Protein AF-A0A261GK30-F1 (afdb_monomer)

Nearest PDB structures (foldseek):
  7dah-assembly1_B-2  TM=4.944E-01  e=8.109E+00  Vibrio cholerae M66-2

Structure (mmCIF, N/CA/C/O backbone):
data_AF-A0A261GK30-F1
#
_entry.id   AF-A0A261GK30-F1
#
loop_
_atom_site.group_PDB
_atom_site.id
_atom_site.type_symbol
_atom_site.label_atom_id
_atom_site.label_alt_id
_atom_site.label_comp_id
_atom_site.label_asym_id
_atom_site.label_entity_id
_atom_site.label_seq_id
_atom_site.pdbx_PDB_ins_code
_atom_site.Cartn_x
_atom_site.Cartn_y
_atom_site.Cartn_z
_atom_site.occupancy
_atom_site.B_iso_or_equiv
_atom_site.auth_seq_id
_atom_site.auth_comp_id
_atom_site.auth_asym_id
_atom_site.auth_atom_id
_atom_site.pdbx_PDB_model_num
ATOM 1 N N . MET A 1 1 ? 3.389 -32.842 -3.866 1.00 34.91 1 MET A N 1
ATOM 2 C CA . MET A 1 1 ? 3.709 -32.023 -2.682 1.00 34.91 1 MET A CA 1
ATOM 3 C C . MET A 1 1 ? 2.681 -30.926 -2.675 1.00 34.91 1 MET A C 1
ATOM 5 O O . MET A 1 1 ? 2.728 -30.085 -3.563 1.00 34.91 1 MET A O 1
ATOM 9 N N . ASP A 1 2 ? 1.697 -31.032 -1.789 1.00 38.69 2 ASP A N 1
ATOM 10 C CA . ASP A 1 2 ? 0.633 -30.043 -1.680 1.00 38.69 2 ASP A CA 1
ATOM 11 C C . ASP A 1 2 ? 1.271 -28.684 -1.413 1.00 38.69 2 ASP A C 1
ATOM 13 O O . ASP A 1 2 ? 1.924 -28.476 -0.390 1.00 38.69 2 ASP A O 1
ATOM 17 N N . SER A 1 3 ? 1.144 -27.777 -2.376 1.00 44.12 3 SER A N 1
ATOM 18 C CA .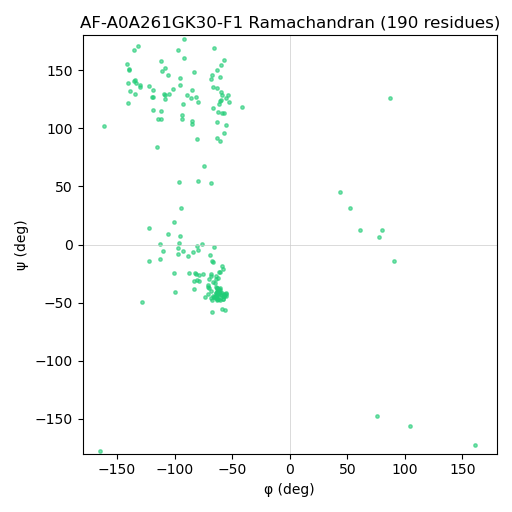 SER A 1 3 ? 1.451 -26.372 -2.181 1.00 44.12 3 SER A CA 1
ATOM 19 C C . SER A 1 3 ? 0.472 -25.859 -1.132 1.00 44.12 3 SER A C 1
ATOM 21 O O . SER A 1 3 ? -0.650 -25.478 -1.469 1.00 44.12 3 SER A O 1
ATOM 23 N N . GLN A 1 4 ? 0.857 -25.915 0.144 1.00 46.88 4 GLN A N 1
ATOM 24 C CA . GLN A 1 4 ? 0.165 -25.191 1.200 1.00 46.88 4 GLN A CA 1
ATOM 25 C C . GLN A 1 4 ? 0.150 -23.726 0.774 1.00 46.88 4 GLN A C 1
ATOM 27 O O . GLN A 1 4 ? 1.170 -23.039 0.814 1.00 46.88 4 GLN A O 1
ATOM 32 N N . ILE A 1 5 ? -1.003 -23.270 0.289 1.00 56.59 5 ILE A N 1
ATOM 33 C CA . ILE A 1 5 ? -1.257 -21.856 0.069 1.00 56.59 5 ILE A CA 1
ATOM 34 C C . ILE A 1 5 ? -1.190 -21.245 1.463 1.00 56.59 5 ILE A C 1
ATOM 36 O O . ILE A 1 5 ? -2.081 -21.474 2.281 1.00 56.59 5 ILE A O 1
ATOM 40 N N . SER A 1 6 ? -0.098 -20.540 1.761 1.00 61.78 6 SER A N 1
ATOM 41 C CA . SER A 1 6 ? 0.013 -19.801 3.012 1.00 61.78 6 SER A CA 1
ATOM 42 C C . SER A 1 6 ? -1.209 -18.891 3.135 1.00 61.78 6 SER A C 1
ATOM 44 O O . SER A 1 6 ? -1.520 -18.174 2.176 1.00 61.78 6 SER A O 1
ATOM 46 N N . PRO A 1 7 ? -1.925 -18.924 4.269 1.00 80.00 7 PRO A N 1
ATOM 47 C CA . PRO A 1 7 ? -3.125 -18.127 4.426 1.00 80.00 7 PRO A CA 1
ATOM 48 C C . PRO A 1 7 ? -2.786 -16.641 4.290 1.00 80.00 7 PRO A C 1
ATOM 50 O O . PRO A 1 7 ? -1.706 -16.178 4.675 1.00 80.00 7 PRO A O 1
ATOM 53 N N . ILE A 1 8 ? -3.712 -15.897 3.686 1.00 90.50 8 ILE A N 1
ATOM 54 C CA . ILE A 1 8 ? -3.584 -14.450 3.539 1.00 90.50 8 ILE A CA 1
ATOM 55 C C . ILE A 1 8 ? -3.650 -13.840 4.938 1.00 90.50 8 ILE A C 1
ATOM 57 O O . 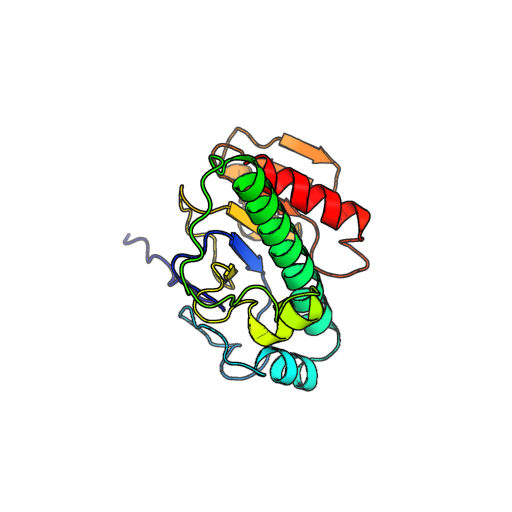ILE A 1 8 ? -4.672 -13.943 5.612 1.00 90.50 8 ILE A O 1
ATOM 61 N N . ALA A 1 9 ? -2.568 -13.182 5.346 1.00 95.19 9 ALA A N 1
ATOM 62 C CA . ALA A 1 9 ? -2.438 -12.565 6.658 1.00 95.19 9 ALA A CA 1
ATOM 63 C C . ALA A 1 9 ? -2.232 -11.060 6.513 1.00 95.19 9 ALA A C 1
ATOM 65 O O . ALA A 1 9 ? -1.390 -10.624 5.722 1.00 95.19 9 ALA A O 1
ATOM 66 N N . GLY A 1 10 ? -2.965 -10.256 7.280 1.00 97.25 10 GLY A N 1
ATOM 67 C CA . GLY A 1 10 ? -2.870 -8.804 7.164 1.00 97.25 10 GLY A CA 1
ATOM 68 C C . GLY A 1 10 ? -4.053 -8.042 7.739 1.00 97.25 10 GLY A C 1
ATOM 69 O O . GLY A 1 10 ? -4.954 -8.603 8.357 1.00 97.25 10 GLY A O 1
ATOM 70 N N . LEU A 1 11 ? -4.047 -6.739 7.494 1.00 97.94 11 LEU A N 1
ATOM 71 C CA . LEU A 1 11 ? -5.100 -5.816 7.898 1.00 97.94 11 LEU A CA 1
ATOM 72 C C . LEU A 1 11 ? -5.935 -5.419 6.679 1.00 97.94 11 LEU A C 1
ATOM 74 O O . LEU A 1 11 ? -5.378 -5.256 5.596 1.00 97.94 11 LEU A O 1
ATOM 78 N N . GLY A 1 12 ? -7.235 -5.210 6.849 1.00 97.25 12 GLY A N 1
ATOM 79 C CA . GLY A 1 12 ? -8.137 -4.744 5.793 1.00 97.25 12 GLY A CA 1
ATOM 80 C C . GLY A 1 12 ? -9.048 -5.821 5.205 1.00 97.25 12 GLY A C 1
ATOM 81 O O . GLY A 1 12 ? -9.381 -6.801 5.868 1.00 97.25 12 GLY A O 1
ATOM 82 N N . GLU A 1 13 ? -9.498 -5.590 3.972 1.00 93.25 13 GLU A N 1
ATOM 83 C CA . GLU A 1 13 ? -10.587 -6.336 3.326 1.00 93.25 13 GLU A CA 1
ATOM 84 C C . GLU A 1 13 ? -10.097 -7.494 2.431 1.00 93.25 13 GLU A C 1
ATOM 86 O O . GLU A 1 13 ? -9.160 -7.296 1.650 1.00 93.25 13 GLU A O 1
ATOM 91 N N . PRO A 1 14 ? -10.726 -8.691 2.469 1.00 87.31 14 PRO A N 1
ATOM 92 C CA . PRO A 1 14 ? -10.303 -9.840 1.653 1.00 87.31 14 PRO A CA 1
ATOM 93 C C . PRO A 1 14 ? -10.332 -9.552 0.151 1.00 87.31 14 PRO A C 1
ATOM 95 O O . PRO A 1 14 ? -9.381 -9.840 -0.579 1.00 87.31 14 PRO A O 1
ATOM 98 N N . GLU A 1 15 ? -11.387 -8.873 -0.292 1.00 90.12 15 GLU A N 1
ATOM 99 C CA . GLU A 1 15 ? -11.612 -8.490 -1.688 1.00 90.12 15 GLU A CA 1
ATOM 100 C C . GLU A 1 15 ? -11.106 -7.070 -1.988 1.00 90.12 15 GLU A C 1
ATOM 102 O O . GLU A 1 15 ? -11.661 -6.350 -2.816 1.00 90.12 15 GLU A O 1
ATOM 107 N N . ALA A 1 16 ? -10.050 -6.636 -1.291 1.00 95.75 16 ALA A N 1
ATOM 108 C CA . ALA A 1 16 ? -9.431 -5.339 -1.525 1.00 95.75 16 ALA A CA 1
ATOM 109 C C . ALA A 1 16 ? -8.924 -5.193 -2.968 1.00 95.75 16 ALA A C 1
ATOM 111 O O . ALA A 1 16 ? -8.136 -6.018 -3.446 1.00 95.75 16 ALA A O 1
ATOM 112 N N . PHE A 1 17 ? -9.317 -4.093 -3.618 1.00 96.12 17 PHE A N 1
ATOM 113 C CA . PHE A 1 17 ? -8.812 -3.701 -4.934 1.00 96.12 17 PHE A CA 1
ATOM 114 C C . PHE A 1 17 ? -7.391 -3.134 -4.847 1.00 96.12 17 PHE A C 1
ATOM 116 O O . PHE A 1 17 ? -6.646 -3.196 -5.819 1.00 96.12 17 PHE A O 1
ATOM 123 N N . LEU A 1 18 ? -7.000 -2.586 -3.692 1.00 98.25 18 LEU A N 1
ATOM 124 C CA . LEU A 1 18 ? -5.658 -2.073 -3.444 1.00 98.25 18 LEU A CA 1
ATOM 125 C C . LEU A 1 18 ? -4.980 -2.925 -2.371 1.00 98.25 18 LEU A C 1
ATOM 127 O O . LEU A 1 18 ? -5.329 -2.862 -1.190 1.00 98.25 18 LEU A O 1
ATOM 131 N N . ARG A 1 19 ? -4.006 -3.736 -2.786 1.00 98.50 19 ARG A N 1
ATOM 132 C CA . ARG A 1 19 ? -3.274 -4.660 -1.915 1.00 98.50 19 ARG A CA 1
ATOM 133 C C . ARG A 1 19 ? -1.831 -4.202 -1.783 1.00 98.50 19 ARG A C 1
ATOM 135 O O . ARG A 1 19 ? -1.080 -4.216 -2.754 1.00 98.50 19 ARG A O 1
ATOM 142 N N . VAL A 1 20 ? -1.436 -3.812 -0.577 1.00 98.62 20 VAL A N 1
ATOM 143 C CA . VAL A 1 20 ? -0.074 -3.365 -0.271 1.00 98.62 20 VAL A CA 1
ATOM 144 C C . VAL A 1 20 ? 0.624 -4.429 0.571 1.00 98.62 20 VAL A C 1
ATOM 146 O O . VAL A 1 20 ? 0.088 -4.841 1.591 1.00 98.62 20 VAL A O 1
ATOM 149 N N . TYR A 1 21 ? 1.817 -4.856 0.170 1.00 98.44 21 TYR A N 1
ATOM 150 C CA . TYR A 1 21 ? 2.571 -5.947 0.791 1.00 98.44 21 TYR A CA 1
ATOM 151 C C . TYR A 1 21 ? 3.783 -5.413 1.544 1.00 98.44 21 TYR A C 1
ATOM 153 O O . TYR A 1 21 ? 4.562 -4.633 0.988 1.00 98.44 21 TYR A O 1
ATOM 161 N N . ILE A 1 22 ? 3.935 -5.835 2.800 1.00 98.00 22 ILE A N 1
ATOM 162 C CA . ILE A 1 22 ? 4.957 -5.363 3.737 1.00 98.00 22 ILE A CA 1
ATOM 163 C C . ILE A 1 22 ? 5.637 -6.532 4.452 1.00 98.00 22 ILE A C 1
ATOM 165 O O . ILE A 1 22 ? 4.984 -7.456 4.923 1.00 98.00 22 ILE A O 1
ATOM 169 N N . ALA A 1 23 ? 6.959 -6.447 4.614 1.00 95.56 23 ALA A N 1
ATOM 170 C CA . ALA A 1 23 ? 7.720 -7.445 5.370 1.00 95.56 23 ALA A CA 1
ATOM 171 C C . ALA A 1 23 ? 7.455 -7.396 6.889 1.00 95.56 23 ALA A C 1
ATOM 173 O O . ALA A 1 23 ? 7.580 -8.399 7.584 1.00 95.56 23 ALA A O 1
ATOM 174 N N . ASN A 1 24 ? 7.135 -6.213 7.414 1.00 95.56 24 ASN A N 1
ATOM 175 C CA . ASN A 1 24 ? 6.998 -5.947 8.843 1.00 95.56 24 ASN A CA 1
ATOM 176 C C . ASN A 1 24 ? 5.546 -6.054 9.321 1.00 95.56 24 ASN A C 1
ATOM 178 O O . ASN A 1 24 ? 4.625 -5.576 8.664 1.00 95.56 24 ASN A O 1
ATOM 182 N N . ARG A 1 25 ? 5.371 -6.576 10.536 1.00 95.75 25 ARG A N 1
ATOM 183 C CA . ARG A 1 25 ? 4.096 -6.633 11.268 1.00 95.75 25 ARG A CA 1
ATOM 184 C C . ARG A 1 25 ? 4.106 -5.639 12.432 1.00 95.75 25 ARG A C 1
ATOM 186 O O . ARG A 1 25 ? 5.194 -5.324 12.928 1.00 95.75 25 ARG A O 1
ATOM 193 N N . PRO A 1 26 ? 2.953 -5.106 12.876 1.00 96.69 26 PRO A N 1
ATOM 194 C CA . PRO A 1 26 ? 2.912 -4.356 14.122 1.00 96.69 26 PRO A CA 1
ATOM 195 C C . PRO A 1 26 ? 3.380 -5.277 15.257 1.00 96.69 26 PRO A C 1
ATOM 197 O O . PRO A 1 26 ? 2.810 -6.355 15.403 1.00 96.69 26 PRO A O 1
ATOM 200 N N . PRO A 1 27 ? 4.413 -4.909 16.040 1.00 95.88 27 PRO A N 1
ATOM 201 C CA . PRO A 1 27 ? 4.964 -5.764 17.095 1.00 95.88 27 PRO A CA 1
ATOM 202 C C . PRO A 1 27 ? 4.090 -5.711 18.357 1.00 95.88 27 PRO A C 1
ATOM 204 O O . PRO A 1 27 ? 4.549 -5.342 19.435 1.00 95.88 27 PRO A O 1
ATOM 207 N N . LEU A 1 28 ? 2.798 -5.991 18.199 1.00 95.31 28 LEU A N 1
ATOM 208 C CA . LEU A 1 28 ? 1.796 -5.994 19.255 1.00 95.31 28 LEU A CA 1
A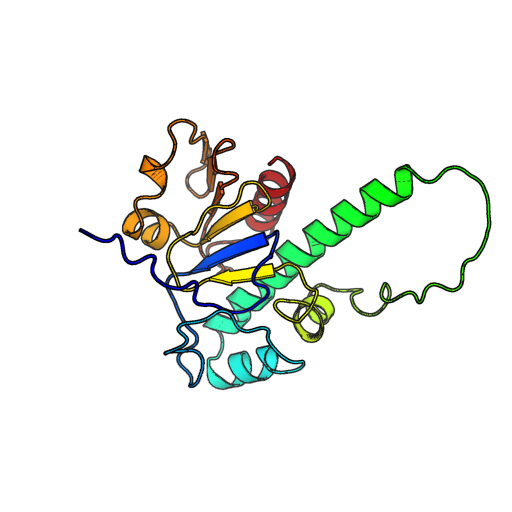TOM 209 C C . LEU A 1 28 ? 0.858 -7.170 19.019 1.00 95.31 28 LEU A C 1
ATOM 211 O O . LEU A 1 28 ? 0.405 -7.362 17.891 1.00 95.31 28 LEU A O 1
ATOM 215 N N . SER A 1 29 ? 0.480 -7.868 20.085 1.00 92.06 29 SER A N 1
ATOM 216 C CA . SER A 1 29 ? -0.679 -8.756 20.033 1.00 92.06 29 SER A CA 1
ATOM 217 C C . SER A 1 29 ? -1.943 -7.920 19.756 1.00 92.06 29 SER A C 1
ATOM 219 O O . SER A 1 29 ? -2.102 -6.860 20.372 1.00 92.06 29 SER A O 1
ATOM 221 N N . PRO A 1 30 ? -2.833 -8.335 18.834 1.00 91.25 30 PRO A N 1
ATOM 222 C CA . PRO A 1 30 ? -2.855 -9.623 18.125 1.00 91.25 30 PRO A CA 1
ATOM 223 C C . PRO A 1 30 ? -2.187 -9.627 16.729 1.00 91.25 30 PRO A C 1
ATOM 225 O O . PRO A 1 30 ? -2.327 -10.595 15.988 1.00 91.25 30 PRO A O 1
ATOM 228 N N . TYR A 1 31 ? -1.516 -8.553 16.312 1.00 94.94 31 TYR A N 1
ATOM 229 C CA . TYR A 1 31 ? -1.057 -8.360 14.929 1.00 94.94 31 TYR A CA 1
ATOM 230 C C . TYR A 1 31 ? 0.235 -9.107 14.571 1.00 94.94 31 TYR A C 1
ATOM 232 O O . TYR A 1 31 ? 0.440 -9.485 13.414 1.00 94.94 31 TYR A O 1
ATOM 240 N N . ASP A 1 32 ? 1.121 -9.308 15.543 1.00 92.69 32 ASP A N 1
ATOM 241 C CA . ASP A 1 32 ? 2.421 -9.957 15.353 1.00 92.69 32 ASP A CA 1
ATOM 242 C C . ASP A 1 32 ? 2.295 -11.431 14.933 1.00 92.69 32 ASP A C 1
ATOM 244 O O . ASP A 1 32 ? 3.082 -11.904 14.113 1.00 92.69 32 ASP A O 1
ATOM 248 N N . GLN A 1 33 ? 1.257 -12.117 15.413 1.00 91.69 33 GLN A N 1
ATOM 249 C CA . GLN A 1 33 ? 0.944 -13.516 15.100 1.00 91.69 33 GLN A CA 1
ATOM 250 C C . GLN A 1 33 ? -0.249 -13.692 14.152 1.00 91.69 33 GLN A C 1
ATOM 252 O O . GLN A 1 33 ? -0.706 -14.811 13.943 1.00 91.69 33 GLN A O 1
ATOM 257 N N . LEU A 1 34 ? -0.759 -12.607 13.565 1.00 92.88 34 LEU A N 1
ATOM 258 C CA . LEU A 1 34 ? -1.959 -12.656 12.735 1.00 92.88 34 LEU A CA 1
ATOM 259 C C . LEU A 1 34 ? -1.770 -13.583 11.520 1.00 92.88 34 LEU A C 1
ATOM 261 O O . LEU A 1 34 ? -0.868 -13.379 10.707 1.00 92.88 34 LEU A O 1
ATOM 265 N N . ASP A 1 35 ? -2.626 -14.583 11.370 1.00 93.38 35 ASP A N 1
ATOM 266 C CA . ASP A 1 35 ? -2.565 -15.598 10.308 1.00 93.38 35 ASP A CA 1
ATOM 267 C C . ASP A 1 35 ? -3.733 -15.511 9.313 1.00 93.38 35 ASP A C 1
ATOM 269 O O . ASP A 1 35 ? -3.794 -16.272 8.352 1.00 93.38 35 ASP A O 1
ATOM 273 N N . HIS A 1 36 ? -4.627 -14.547 9.516 1.00 93.94 36 HIS A N 1
ATOM 274 C CA . HIS A 1 36 ? -5.786 -14.267 8.681 1.00 93.94 36 HIS A CA 1
ATOM 275 C C . HIS A 1 36 ? -5.871 -12.772 8.365 1.00 93.94 36 HIS A C 1
ATOM 277 O O . HIS A 1 36 ? -5.130 -11.947 8.911 1.00 93.94 36 HIS A O 1
ATOM 283 N N . LEU A 1 37 ? -6.778 -12.406 7.464 1.00 94.50 37 LEU A N 1
ATOM 284 C CA . LEU A 1 37 ? -7.077 -11.009 7.204 1.00 94.50 37 LEU A CA 1
ATOM 285 C C . LEU A 1 37 ? -8.119 -10.492 8.194 1.00 94.50 37 LEU A C 1
ATOM 287 O O . LEU A 1 37 ? -9.151 -11.131 8.407 1.00 94.50 37 LEU A O 1
ATOM 291 N N . ARG A 1 38 ? -7.861 -9.323 8.775 1.00 95.69 38 ARG A N 1
ATOM 292 C CA . ARG A 1 38 ? -8.776 -8.671 9.710 1.00 95.69 38 ARG A CA 1
ATOM 293 C C . ARG A 1 38 ? -8.928 -7.192 9.377 1.00 95.69 38 ARG A C 1
ATOM 295 O O . ARG A 1 38 ? -7.942 -6.467 9.284 1.00 95.69 38 ARG A O 1
ATOM 302 N N . VAL A 1 39 ? -10.168 -6.725 9.282 1.00 97.06 39 VAL A N 1
ATOM 303 C CA . VAL A 1 39 ? -10.464 -5.289 9.217 1.00 97.06 39 VAL A CA 1
ATOM 304 C C . VAL A 1 39 ? -10.124 -4.608 10.541 1.00 97.06 39 VAL A C 1
ATOM 306 O O . VAL A 1 39 ? -10.273 -5.203 11.611 1.00 97.06 39 VAL A O 1
ATOM 309 N N . LEU A 1 40 ? -9.664 -3.364 10.461 1.00 97.19 40 LEU A N 1
ATOM 310 C CA . LEU A 1 40 ? -9.484 -2.517 11.632 1.00 97.19 40 LEU A CA 1
ATOM 311 C C . LEU A 1 40 ? -10.804 -1.846 12.018 1.00 97.19 40 LEU A C 1
ATOM 313 O O . LEU A 1 40 ? -11.616 -1.501 11.160 1.00 97.19 40 LEU A O 1
ATOM 317 N N . GLU A 1 41 ? -10.977 -1.621 13.310 1.00 96.12 41 GLU A N 1
ATOM 318 C CA . GLU A 1 41 ? -12.039 -0.809 13.887 1.00 96.12 41 GLU A CA 1
ATOM 319 C C . GLU A 1 41 ? -11.589 0.651 14.049 1.00 96.12 41 GLU A C 1
ATOM 321 O O . GLU A 1 41 ? -10.394 0.978 14.096 1.00 96.12 41 GLU A O 1
ATOM 326 N N . SER A 1 42 ? -12.563 1.553 14.180 1.00 94.38 42 SER A N 1
ATOM 327 C CA . SER A 1 42 ? -12.299 2.972 14.429 1.00 94.38 42 SER A CA 1
ATOM 328 C C . SER A 1 42 ? -11.427 3.157 15.677 1.00 94.38 42 SER A C 1
ATOM 330 O O . SER A 1 42 ? -11.762 2.698 16.767 1.00 94.38 42 SER A O 1
ATOM 332 N N . GLY A 1 43 ? -10.313 3.875 15.522 1.00 96.88 43 GLY A N 1
ATOM 333 C CA . GLY A 1 43 ? -9.337 4.118 16.588 1.00 96.88 43 GLY A CA 1
ATOM 334 C C . GLY A 1 43 ? -8.209 3.083 16.694 1.00 96.88 43 GLY A C 1
ATOM 335 O O . GLY A 1 43 ? -7.189 3.399 17.307 1.00 96.88 43 GLY A O 1
ATOM 336 N N . GLU A 1 44 ? -8.299 1.909 16.051 1.00 97.38 44 GLU A N 1
ATOM 337 C CA . GLU A 1 44 ? -7.221 0.902 16.122 1.00 97.38 44 GLU A CA 1
ATOM 338 C C . GLU A 1 44 ? -5.919 1.399 15.482 1.00 97.38 44 GLU A C 1
ATOM 340 O O . GLU A 1 44 ? -4.842 1.166 16.026 1.00 97.38 44 GLU A O 1
ATOM 345 N N . ILE A 1 45 ? -5.981 2.164 14.384 1.00 98.00 45 ILE A N 1
ATOM 346 C CA . ILE A 1 45 ? -4.779 2.788 13.801 1.00 98.00 45 ILE A CA 1
ATOM 347 C C . ILE A 1 45 ? -4.103 3.725 14.810 1.00 98.00 45 ILE A C 1
ATOM 349 O O . ILE A 1 45 ? -2.879 3.694 14.955 1.00 98.00 45 ILE A O 1
ATOM 353 N N . ALA A 1 46 ? -4.881 4.543 15.524 1.00 97.69 46 ALA A N 1
ATOM 354 C CA . ALA A 1 46 ? -4.348 5.459 16.527 1.00 97.69 46 ALA A CA 1
ATOM 355 C C . ALA A 1 46 ? -3.704 4.697 17.696 1.00 97.69 46 ALA A C 1
ATOM 357 O O . ALA A 1 46 ? -2.609 5.061 18.126 1.00 97.69 46 ALA A O 1
ATOM 358 N N . ASP A 1 47 ? -4.331 3.610 18.153 1.00 97.94 47 ASP A N 1
ATOM 359 C CA . ASP A 1 47 ? -3.800 2.741 19.207 1.00 97.94 47 ASP A CA 1
ATOM 360 C C . ASP A 1 47 ? -2.493 2.046 18.787 1.00 97.94 47 ASP A C 1
ATOM 362 O O . ASP A 1 47 ? -1.496 2.101 19.514 1.00 97.94 47 ASP A O 1
ATOM 366 N N . ILE A 1 48 ? -2.440 1.480 17.573 1.00 97.88 48 ILE A N 1
ATOM 367 C CA . ILE A 1 48 ? -1.211 0.891 17.017 1.00 97.88 48 ILE A CA 1
ATOM 368 C C . ILE A 1 48 ? -0.104 1.945 16.977 1.00 97.88 48 ILE A C 1
ATOM 370 O O . ILE A 1 48 ? 1.023 1.681 17.400 1.00 97.88 48 ILE A O 1
ATOM 374 N N . VAL A 1 49 ? -0.399 3.150 16.486 1.00 97.88 49 VAL A N 1
ATOM 375 C CA . VAL A 1 49 ? 0.583 4.239 16.406 1.00 97.88 49 VAL A CA 1
ATOM 376 C C . VAL A 1 49 ? 1.066 4.667 17.789 1.00 97.88 49 VAL A C 1
ATOM 378 O O . VAL A 1 49 ? 2.269 4.857 17.967 1.00 97.88 49 VAL A O 1
ATOM 381 N N . ALA A 1 50 ? 0.171 4.789 18.769 1.00 97.75 50 ALA A N 1
ATOM 382 C CA . ALA A 1 50 ? 0.533 5.156 20.135 1.00 97.75 50 ALA A CA 1
ATOM 383 C C . ALA A 1 50 ? 1.479 4.127 20.773 1.00 97.75 50 ALA A C 1
ATOM 385 O O . ALA A 1 50 ? 2.431 4.502 21.456 1.00 97.75 50 ALA A O 1
ATOM 386 N N . LYS A 1 51 ? 1.258 2.836 20.501 1.00 97.69 51 LYS A N 1
ATOM 387 C CA . LYS A 1 51 ? 2.018 1.722 21.088 1.00 97.69 51 LYS A CA 1
ATOM 388 C C . LYS A 1 51 ? 3.292 1.341 20.323 1.00 97.69 51 LYS A C 1
ATOM 390 O O . LYS A 1 51 ? 4.206 0.782 20.917 1.00 97.69 51 LYS A O 1
ATOM 395 N N . THR A 1 52 ? 3.382 1.631 19.023 1.00 96.19 52 THR A N 1
ATOM 396 C CA . THR A 1 52 ? 4.539 1.252 18.172 1.00 96.19 52 THR A CA 1
ATOM 397 C C . THR A 1 52 ? 5.371 2.439 17.677 1.00 96.19 52 THR A C 1
ATOM 399 O O . THR A 1 52 ? 6.479 2.268 17.160 1.00 96.19 52 THR A O 1
ATOM 402 N N . GLY A 1 53 ? 4.859 3.661 17.829 1.00 94.00 53 GLY A N 1
ATOM 403 C CA . GLY A 1 53 ? 5.577 4.899 17.575 1.00 94.00 53 GLY A CA 1
ATOM 404 C C . GLY A 1 53 ? 5.754 5.263 16.098 1.00 94.00 53 GLY A C 1
ATOM 405 O O . GLY A 1 53 ? 4.907 5.045 15.229 1.00 94.00 53 GLY A O 1
ATOM 406 N N . ASN A 1 54 ? 6.882 5.920 15.814 1.00 94.56 54 ASN A N 1
ATOM 407 C CA . ASN A 1 54 ? 7.088 6.680 14.579 1.00 94.56 54 ASN A CA 1
ATOM 408 C C . ASN A 1 54 ? 7.070 5.831 13.297 1.00 94.56 54 ASN A C 1
ATOM 410 O O . ASN A 1 54 ? 6.768 6.360 12.231 1.00 94.56 54 ASN A O 1
ATOM 414 N N . HIS A 1 55 ? 7.417 4.547 13.377 1.00 96.62 55 HIS A N 1
ATOM 415 C CA . HIS A 1 55 ? 7.502 3.681 12.203 1.00 96.62 55 HIS A CA 1
ATOM 416 C C . HIS A 1 55 ? 6.118 3.435 11.579 1.00 96.62 55 HIS A C 1
ATOM 418 O O . HIS A 1 55 ? 5.892 3.824 10.434 1.00 96.62 55 HIS A O 1
ATOM 424 N N . TRP A 1 56 ? 5.168 2.895 12.344 1.00 98.00 56 TRP A N 1
ATOM 425 C CA . TRP A 1 56 ? 3.815 2.601 11.854 1.00 98.00 56 TRP A CA 1
ATOM 426 C C . TRP A 1 56 ? 3.011 3.850 11.515 1.00 98.00 56 TRP A C 1
ATOM 428 O O . TRP A 1 56 ? 2.269 3.854 10.535 1.00 98.00 56 TRP A O 1
ATOM 438 N N . ARG A 1 57 ? 3.239 4.957 12.232 1.00 98.31 57 ARG A N 1
ATOM 439 C CA . ARG A 1 57 ? 2.643 6.255 11.884 1.00 98.31 57 ARG A CA 1
ATOM 440 C C . ARG A 1 57 ? 2.957 6.671 10.447 1.00 98.31 57 ARG A C 1
ATOM 442 O O . ARG A 1 57 ? 2.079 7.174 9.752 1.00 98.31 57 ARG A O 1
ATOM 449 N N . LYS A 1 58 ? 4.202 6.480 9.994 1.00 98.25 58 LYS A N 1
ATOM 450 C CA . LYS A 1 58 ? 4.613 6.815 8.618 1.00 98.25 58 LYS A CA 1
ATOM 451 C C . LYS A 1 58 ? 3.897 5.938 7.596 1.00 98.25 58 LYS A C 1
ATOM 453 O O . LYS A 1 58 ? 3.378 6.479 6.623 1.00 98.25 58 LYS A O 1
ATOM 458 N N . ILE A 1 59 ? 3.838 4.630 7.859 1.00 98.62 59 ILE A N 1
ATOM 459 C CA . ILE A 1 59 ? 3.191 3.640 6.991 1.00 98.62 59 ILE A CA 1
ATOM 460 C C . ILE A 1 59 ? 1.718 4.000 6.796 1.00 98.62 59 ILE A C 1
ATOM 462 O O . ILE A 1 59 ? 1.295 4.222 5.663 1.00 98.62 59 ILE A O 1
ATOM 466 N N . PHE A 1 60 ? 0.957 4.149 7.885 1.00 98.62 60 PHE A N 1
ATOM 467 C CA . PHE A 1 60 ? -0.466 4.482 7.795 1.00 98.62 60 PHE A CA 1
ATOM 468 C C . PHE A 1 60 ? -0.710 5.846 7.153 1.00 98.62 60 PHE A C 1
ATOM 470 O O . PHE A 1 60 ? -1.634 5.986 6.362 1.00 98.62 60 PHE A O 1
ATOM 477 N N . ASN A 1 61 ? 0.129 6.850 7.423 1.00 98.44 61 ASN A N 1
ATOM 478 C CA . ASN A 1 61 ? -0.029 8.164 6.801 1.00 98.44 61 ASN A CA 1
ATOM 479 C C . ASN A 1 61 ? 0.198 8.134 5.283 1.00 98.44 61 ASN A C 1
ATOM 481 O O . ASN A 1 61 ? -0.550 8.768 4.545 1.00 98.44 61 ASN A O 1
ATOM 485 N N . LEU A 1 62 ? 1.247 7.455 4.808 1.00 98.75 62 LEU A N 1
ATOM 486 C CA . LEU A 1 62 ? 1.527 7.365 3.371 1.00 98.75 62 LEU A CA 1
ATOM 487 C C . LEU A 1 62 ? 0.499 6.488 2.656 1.00 98.75 62 LEU A C 1
ATOM 489 O O . LEU A 1 62 ? 0.061 6.859 1.569 1.00 98.75 62 LEU A O 1
ATOM 493 N N . TYR A 1 63 ? 0.050 5.401 3.290 1.00 98.75 63 TYR A N 1
ATOM 494 C CA . TYR A 1 63 ? -1.034 4.583 2.753 1.00 98.75 63 TYR A CA 1
ATOM 495 C C . TYR A 1 63 ? -2.340 5.391 2.677 1.00 98.75 63 TYR A C 1
ATOM 497 O O . TYR A 1 63 ? -2.952 5.465 1.616 1.00 98.75 63 TYR A O 1
ATOM 505 N N . ALA A 1 64 ? -2.722 6.100 3.741 1.00 98.31 64 ALA A N 1
ATOM 506 C CA . ALA A 1 64 ? -3.919 6.936 3.726 1.00 98.31 64 ALA A CA 1
ATOM 507 C C . ALA A 1 64 ? -3.879 7.986 2.614 1.00 98.31 64 ALA A C 1
ATOM 509 O O . ALA A 1 64 ? -4.863 8.148 1.906 1.00 98.31 64 ALA A O 1
ATOM 510 N N . LYS A 1 65 ? -2.741 8.664 2.410 1.00 98.38 65 LYS A N 1
ATOM 511 C CA . LYS A 1 65 ? -2.590 9.619 1.302 1.00 98.38 65 LYS A CA 1
ATOM 512 C C . LYS A 1 65 ? -2.754 8.952 -0.063 1.00 98.38 65 LYS A C 1
ATOM 514 O O . LYS A 1 65 ? -3.477 9.483 -0.897 1.00 98.38 65 LYS A O 1
ATOM 519 N N . LEU A 1 66 ? -2.097 7.810 -0.281 1.00 98.62 66 LEU A N 1
ATOM 520 C CA . LEU A 1 66 ? -2.211 7.045 -1.523 1.00 98.62 66 LEU A CA 1
ATOM 521 C C . LEU A 1 66 ? -3.674 6.685 -1.816 1.00 98.62 66 LEU A C 1
ATOM 523 O O . LEU A 1 66 ? -4.190 7.040 -2.871 1.00 98.62 66 LEU A O 1
ATOM 527 N N . ALA A 1 67 ? -4.340 6.017 -0.871 1.00 97.75 67 ALA A N 1
ATOM 528 C CA . ALA A 1 67 ? -5.716 5.555 -1.027 1.00 97.75 67 ALA A CA 1
ATOM 529 C C . ALA A 1 67 ? -6.696 6.730 -1.195 1.00 97.75 67 ALA A C 1
ATOM 531 O O . ALA A 1 67 ? -7.490 6.742 -2.133 1.00 97.75 67 ALA A O 1
ATOM 532 N N . PHE A 1 68 ? -6.555 7.779 -0.379 1.00 97.25 68 PHE A N 1
ATOM 533 C CA . PHE A 1 68 ? -7.353 9.002 -0.480 1.00 97.25 68 PHE A CA 1
ATOM 534 C C . PHE A 1 68 ? -7.243 9.673 -1.858 1.00 97.25 68 PHE A C 1
ATOM 536 O O . PHE A 1 68 ? -8.252 10.103 -2.426 1.00 97.25 68 PHE A O 1
ATOM 543 N N . PHE A 1 69 ? -6.032 9.778 -2.417 1.00 96.62 69 PHE A N 1
ATOM 544 C CA . PHE A 1 69 ? -5.842 10.371 -3.741 1.00 96.62 69 PHE A CA 1
ATOM 545 C C . PHE A 1 69 ? -6.434 9.503 -4.853 1.00 96.62 69 PHE A C 1
ATOM 547 O O . PHE A 1 69 ? -7.076 10.050 -5.750 1.00 96.62 69 PHE A O 1
ATOM 554 N N . LEU A 1 70 ? -6.289 8.178 -4.777 1.00 96.12 70 LEU A N 1
ATOM 555 C CA . LEU A 1 70 ? -6.893 7.251 -5.741 1.00 96.12 70 LEU A CA 1
ATOM 556 C C . LEU A 1 70 ? -8.427 7.337 -5.728 1.00 96.12 70 LEU A C 1
ATOM 558 O O . LEU A 1 70 ? -9.037 7.508 -6.785 1.00 96.12 70 LEU A O 1
ATOM 562 N N . ASP A 1 71 ? -9.047 7.332 -4.547 1.00 93.25 71 ASP A N 1
ATOM 563 C CA . ASP A 1 71 ? -10.503 7.469 -4.409 1.00 93.25 71 ASP A CA 1
ATOM 564 C C . ASP A 1 71 ? -10.995 8.830 -4.922 1.00 93.25 71 ASP A C 1
ATOM 566 O O . ASP A 1 71 ? -12.008 8.921 -5.624 1.00 93.25 71 ASP A O 1
ATOM 570 N N . SER A 1 72 ? -10.242 9.898 -4.642 1.00 91.75 72 SER A N 1
ATOM 571 C CA . SER A 1 72 ? -10.541 11.245 -5.137 1.00 91.75 72 SER A CA 1
ATOM 572 C C . SER A 1 72 ? -10.497 11.330 -6.666 1.00 91.75 72 SER A C 1
ATOM 574 O O . SER A 1 72 ? -11.322 12.020 -7.270 1.00 91.75 72 SER A O 1
ATOM 576 N N . LEU A 1 73 ? -9.547 10.643 -7.311 1.00 91.12 73 LEU A N 1
ATOM 577 C CA . LEU A 1 73 ? -9.459 10.565 -8.771 1.00 91.12 73 LEU A CA 1
ATOM 578 C C . LEU A 1 73 ? -10.626 9.757 -9.351 1.00 91.12 73 LEU A C 1
ATOM 580 O O . LEU A 1 73 ? -11.301 10.232 -10.265 1.00 91.12 73 LEU A O 1
ATOM 584 N N . ALA A 1 74 ? -10.933 8.594 -8.771 1.00 88.62 74 ALA A N 1
ATOM 585 C CA . ALA A 1 74 ? -12.052 7.758 -9.199 1.00 88.62 74 ALA A CA 1
ATOM 586 C C . ALA A 1 74 ? -13.406 8.483 -9.081 1.00 88.62 74 ALA A C 1
ATOM 588 O O . ALA A 1 74 ? -14.271 8.345 -9.950 1.00 88.62 74 ALA A O 1
ATOM 589 N N . ALA A 1 75 ? -13.595 9.294 -8.035 1.00 86.25 75 ALA A N 1
ATOM 590 C CA . ALA A 1 75 ? -14.795 10.105 -7.857 1.00 86.25 75 ALA A CA 1
ATOM 591 C C . ALA A 1 75 ? -14.926 11.201 -8.929 1.00 86.25 75 ALA A C 1
ATOM 593 O O . ALA A 1 75 ? -16.008 11.371 -9.494 1.00 86.25 75 ALA A O 1
ATOM 594 N N . LYS A 1 76 ? 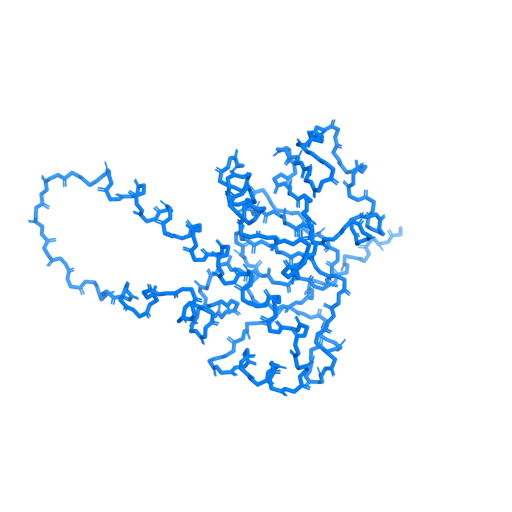-13.836 11.911 -9.255 1.00 84.00 76 LYS A N 1
ATOM 595 C CA . LYS A 1 76 ? -13.827 12.955 -10.299 1.00 84.00 76 LYS A CA 1
ATOM 596 C C . LYS A 1 76 ? -14.166 12.391 -11.678 1.00 84.00 76 LYS A C 1
ATOM 598 O O . LYS A 1 76 ? -14.955 13.001 -12.397 1.00 84.00 76 LYS A O 1
ATOM 603 N N . SER A 1 77 ? -13.658 11.204 -12.011 1.00 79.50 77 SER A N 1
ATOM 604 C CA . SER A 1 77 ? -13.963 10.540 -13.286 1.00 79.50 77 SER A CA 1
ATOM 605 C C . SER A 1 77 ? -15.445 10.170 -13.437 1.00 79.50 77 SER A C 1
ATOM 607 O O . SER A 1 77 ? -15.964 10.184 -14.548 1.00 79.50 77 SER A O 1
ATOM 609 N N . LYS A 1 78 ? -16.154 9.893 -12.331 1.00 74.88 78 LYS A N 1
ATOM 610 C CA . LYS A 1 78 ? -17.598 9.587 -12.344 1.00 74.88 78 LYS A CA 1
ATOM 611 C C . LYS A 1 78 ? -18.478 10.833 -12.476 1.00 74.88 78 LYS A C 1
ATOM 613 O O . LYS A 1 78 ? -19.549 10.759 -13.068 1.00 74.88 78 LYS A O 1
ATOM 618 N N . VAL A 1 79 ? -18.041 11.978 -11.944 1.00 65.81 79 VAL A N 1
ATOM 619 C CA . VAL A 1 79 ? -18.798 13.244 -12.022 1.00 65.81 79 VAL A CA 1
ATOM 620 C C . VAL A 1 79 ? -18.861 13.783 -13.458 1.00 65.81 79 VAL A C 1
ATOM 622 O O . VAL A 1 79 ? -19.847 14.412 -13.822 1.00 65.81 79 VAL A O 1
ATOM 625 N N . GLY A 1 80 ? -17.877 13.469 -14.307 1.00 56.28 80 GLY A N 1
ATOM 626 C CA . GLY A 1 80 ? -17.892 13.819 -15.734 1.00 56.28 80 GLY A CA 1
ATOM 627 C C . GLY A 1 80 ? -18.801 12.957 -16.627 1.00 56.28 80 GLY A C 1
ATOM 628 O O . GLY A 1 80 ? -18.824 13.188 -17.831 1.00 56.28 80 GLY A O 1
ATOM 629 N N . GLN A 1 81 ? -19.516 11.963 -16.078 1.00 49.12 81 GLN A N 1
ATOM 630 C CA . GLN A 1 81 ? -20.350 11.009 -16.838 1.00 49.12 81 GLN A CA 1
ATOM 631 C C . GLN A 1 81 ? -21.834 10.996 -16.423 1.00 49.12 81 GLN A C 1
ATOM 633 O O . GLN A 1 81 ? -22.562 10.071 -16.780 1.00 49.12 81 GLN A O 1
ATOM 638 N N . LEU A 1 82 ? -22.314 11.992 -15.674 1.00 47.78 82 LEU A N 1
ATOM 639 C CA . LEU A 1 82 ? -23.745 12.084 -15.368 1.00 47.78 82 LEU A CA 1
ATOM 640 C C . LEU A 1 82 ? -24.502 12.724 -16.546 1.00 47.78 82 LEU A C 1
ATOM 642 O O . LEU A 1 82 ? -24.124 13.819 -16.965 1.00 47.78 82 LEU A O 1
ATOM 646 N N . PRO A 1 83 ? -25.572 12.094 -17.071 1.00 45.38 83 PRO A N 1
ATOM 647 C CA . PRO A 1 83 ? -26.516 12.792 -17.926 1.00 45.38 83 PRO A CA 1
ATOM 648 C C . PRO A 1 83 ? -27.260 13.840 -17.094 1.00 45.38 83 PRO A C 1
ATOM 650 O O . PRO A 1 83 ? -27.684 13.577 -15.966 1.00 45.38 83 PRO A O 1
ATOM 653 N N . ASP A 1 84 ? -27.392 15.031 -17.669 1.00 47.53 84 ASP A N 1
ATOM 654 C CA . ASP A 1 84 ? -28.217 16.127 -17.178 1.00 47.53 84 ASP A CA 1
ATOM 655 C C . ASP A 1 84 ? -29.668 15.647 -17.044 1.00 47.53 84 ASP A C 1
ATOM 657 O O . ASP A 1 84 ? -30.390 15.547 -18.031 1.00 47.53 84 ASP A O 1
ATOM 661 N N . ASN A 1 85 ? -30.065 15.223 -15.845 1.00 46.31 85 ASN A N 1
ATOM 662 C CA . ASN A 1 85 ? -31.465 15.150 -15.447 1.00 46.31 85 ASN A CA 1
ATOM 663 C C . ASN A 1 85 ? -31.564 15.074 -13.925 1.00 46.31 85 ASN A C 1
ATOM 665 O O . ASN A 1 85 ? -31.346 14.038 -13.295 1.00 46.31 85 ASN A O 1
ATOM 669 N N . GLY A 1 86 ? -31.894 16.222 -13.338 1.00 51.31 86 GLY A N 1
ATOM 670 C CA . GLY A 1 86 ? -32.095 16.381 -11.910 1.00 51.31 86 GLY A CA 1
ATOM 671 C C . GLY A 1 86 ? -33.202 15.477 -11.375 1.00 51.31 86 GLY A C 1
ATOM 672 O O . GLY A 1 86 ? -34.377 15.708 -11.635 1.00 51.31 86 GLY A O 1
ATOM 673 N N . GLN A 1 87 ? -32.823 14.512 -10.537 1.00 38.09 87 GLN A N 1
ATOM 674 C CA . GLN A 1 87 ? -33.651 14.035 -9.434 1.00 38.09 87 GLN A CA 1
ATOM 675 C C . GLN A 1 87 ? -32.769 13.780 -8.211 1.00 38.09 87 GLN A C 1
ATOM 677 O O . GLN A 1 87 ? -31.807 13.013 -8.238 1.00 38.09 87 GLN A O 1
ATOM 682 N N . ILE A 1 88 ? -33.105 14.476 -7.128 1.00 47.25 88 ILE A N 1
ATOM 683 C CA . ILE A 1 88 ? -32.443 14.406 -5.829 1.00 47.25 88 ILE A CA 1
ATOM 684 C C . ILE A 1 88 ? -32.978 13.158 -5.121 1.00 47.25 88 ILE A C 1
ATOM 686 O O . ILE A 1 88 ? -33.998 13.203 -4.439 1.00 47.25 88 ILE A O 1
ATOM 690 N N . GLY A 1 89 ? -32.309 12.024 -5.318 1.00 38.84 89 GLY A N 1
ATOM 691 C CA . GLY A 1 89 ? -32.497 10.835 -4.494 1.00 38.84 89 GLY A CA 1
ATOM 692 C C . GLY A 1 89 ? -31.724 10.986 -3.186 1.00 38.84 89 GLY A C 1
ATOM 693 O O . GLY A 1 89 ? -30.509 11.176 -3.199 1.00 38.84 89 GLY A O 1
ATOM 694 N N . SER A 1 90 ? -32.421 10.889 -2.057 1.00 41.38 90 SER A N 1
ATOM 695 C CA . SER A 1 90 ? -31.914 10.903 -0.679 1.00 41.38 90 SER A CA 1
ATOM 696 C C . SER A 1 90 ? -31.091 9.648 -0.327 1.00 41.38 90 SER A C 1
ATOM 698 O O . SER A 1 90 ? -31.333 8.968 0.667 1.00 41.38 90 SER A O 1
ATOM 700 N N . GLY A 1 91 ? -30.079 9.339 -1.140 1.00 41.84 91 GLY A N 1
ATOM 701 C CA . GLY A 1 91 ? -29.011 8.403 -0.810 1.00 41.84 91 GLY A CA 1
ATOM 702 C C . GLY A 1 91 ? -27.935 9.139 -0.023 1.00 41.84 91 GLY A C 1
ATOM 703 O O . GLY A 1 91 ? -27.215 9.969 -0.570 1.00 41.84 91 GLY A O 1
ATOM 704 N N . GLN A 1 92 ? -27.869 8.871 1.276 1.00 42.06 92 GLN A N 1
ATOM 705 C CA . GLN A 1 92 ? -26.983 9.514 2.243 1.00 42.06 92 GLN A CA 1
ATOM 706 C C . GLN A 1 92 ? -25.556 9.742 1.709 1.00 42.06 92 GLN A C 1
ATOM 708 O O . GLN A 1 92 ? -24.809 8.805 1.418 1.00 42.06 92 GLN A O 1
ATOM 713 N N . ASN A 1 93 ? -25.164 11.016 1.644 1.00 41.59 93 ASN A N 1
ATOM 714 C CA . ASN A 1 93 ? -23.790 11.460 1.453 1.00 41.59 93 ASN A CA 1
ATOM 715 C C . ASN A 1 93 ? -22.915 10.959 2.621 1.00 41.59 93 ASN A C 1
ATOM 717 O O . ASN A 1 93 ? -22.677 11.687 3.577 1.00 41.59 93 ASN A O 1
ATOM 721 N N . ARG A 1 94 ? -22.339 9.753 2.514 1.00 46.31 94 ARG A N 1
ATOM 722 C CA . ARG A 1 94 ? -21.122 9.383 3.276 1.00 46.31 94 ARG A CA 1
ATOM 723 C C . ARG A 1 94 ? -19.892 10.214 2.857 1.00 46.31 94 ARG A C 1
ATOM 725 O O . ARG A 1 94 ? -18.814 10.056 3.408 1.00 46.31 94 ARG A O 1
ATOM 732 N N . ARG A 1 95 ? -20.045 11.097 1.863 1.00 50.38 95 ARG A N 1
ATOM 733 C CA . ARG A 1 95 ? -18.973 11.758 1.103 1.00 50.38 95 ARG A CA 1
ATOM 734 C C . ARG A 1 95 ? -18.321 12.974 1.778 1.00 50.38 95 ARG A C 1
ATOM 736 O O . ARG A 1 95 ? -17.429 13.556 1.176 1.00 50.38 95 ARG A O 1
ATOM 743 N N . SER A 1 96 ? -18.745 13.387 2.975 1.00 47.81 96 SER A N 1
ATOM 744 C CA . SER A 1 96 ? -18.244 14.620 3.614 1.00 47.81 96 SER A CA 1
ATOM 745 C C . SER A 1 96 ? -17.357 14.419 4.847 1.00 47.81 96 SER A C 1
ATOM 747 O O . SER A 1 96 ? -16.841 15.410 5.355 1.00 47.81 96 SER A O 1
ATOM 749 N N . GLN A 1 97 ? -17.173 13.193 5.352 1.00 48.19 97 GLN A N 1
ATOM 750 C CA . GLN A 1 97 ? -16.326 12.970 6.536 1.00 48.19 97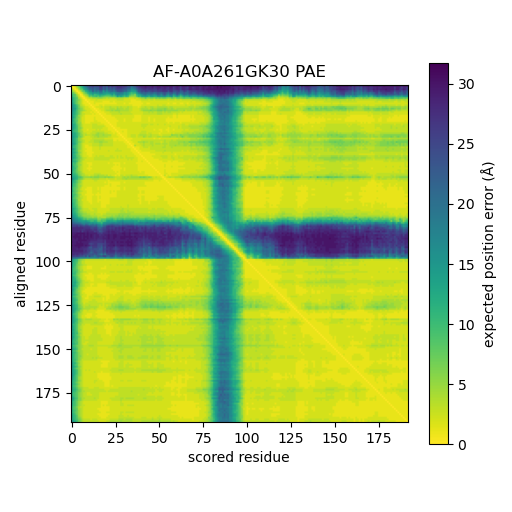 GLN A CA 1
ATOM 751 C C . GLN A 1 97 ? -14.832 12.872 6.196 1.00 48.19 97 GLN A C 1
ATOM 753 O O . GLN A 1 97 ? -14.012 13.398 6.947 1.00 48.19 97 GLN A O 1
ATOM 758 N N . ASP A 1 98 ? -14.472 12.365 5.018 1.00 60.62 98 ASP A N 1
ATOM 759 C CA . ASP A 1 98 ? -13.072 12.221 4.600 1.00 60.62 98 ASP A CA 1
ATOM 760 C C . ASP A 1 98 ? -12.601 13.388 3.726 1.00 60.62 98 ASP A C 1
ATOM 762 O O . ASP A 1 98 ? -12.109 13.202 2.620 1.00 60.62 98 ASP A O 1
ATOM 766 N N . SER A 1 99 ? -12.752 14.632 4.189 1.00 78.12 99 SER A N 1
ATOM 767 C CA . SER A 1 99 ? -12.267 15.808 3.441 1.00 78.12 99 SER A CA 1
ATOM 768 C C . SER A 1 99 ? -10.735 15.915 3.389 1.00 78.12 99 SER A C 1
ATOM 770 O O . SER A 1 99 ? -10.187 16.750 2.668 1.00 78.12 99 SER A O 1
ATOM 772 N N . THR A 1 100 ? -10.033 15.075 4.152 1.00 93.44 100 THR A N 1
ATOM 773 C CA . THR A 1 100 ? -8.576 15.042 4.247 1.00 93.44 100 THR A CA 1
ATOM 774 C C . THR A 1 100 ? -8.082 13.602 4.344 1.00 93.44 100 THR A C 1
ATOM 776 O O . THR A 1 100 ? -8.785 12.722 4.845 1.00 93.44 100 THR A O 1
ATOM 779 N N . TRP A 1 101 ? -6.835 13.360 3.938 1.00 96.12 101 TRP A N 1
ATOM 780 C CA . TRP A 1 101 ? -6.207 12.047 4.101 1.00 96.12 101 TRP A CA 1
ATOM 781 C C . TRP A 1 101 ? -6.085 11.634 5.580 1.00 96.12 101 TRP A C 1
ATOM 783 O O . TRP A 1 101 ? -5.992 10.447 5.872 1.00 96.12 101 TRP A O 1
ATOM 793 N N . GLN A 1 102 ? -6.078 12.586 6.522 1.00 97.19 102 GLN A N 1
ATOM 794 C CA . GLN A 1 102 ? -6.074 12.301 7.958 1.00 97.19 102 GLN A CA 1
ATOM 795 C C . GLN A 1 102 ? -7.394 11.673 8.405 1.00 97.19 102 GLN A C 1
ATOM 797 O O . GLN A 1 102 ? -7.368 10.635 9.054 1.00 97.19 102 GLN A O 1
ATOM 802 N N . ASN A 1 103 ? -8.528 12.254 8.006 1.00 95.62 103 ASN A N 1
ATOM 803 C CA . ASN A 1 103 ? -9.838 11.674 8.308 1.00 95.62 103 ASN A CA 1
ATOM 804 C C . ASN A 1 103 ? -9.985 10.305 7.634 1.00 95.62 103 ASN A C 1
ATOM 806 O O . ASN A 1 103 ? -10.357 9.342 8.297 1.00 95.62 103 ASN A O 1
ATOM 810 N N . TYR A 1 104 ? -9.546 10.195 6.373 1.00 96.81 104 TYR A N 1
ATOM 811 C CA . TYR A 1 104 ? -9.509 8.918 5.661 1.00 96.81 104 TYR A CA 1
ATOM 812 C C . TYR A 1 104 ? -8.703 7.860 6.424 1.00 96.81 104 TYR A C 1
ATOM 814 O O . TYR A 1 104 ? -9.139 6.721 6.563 1.00 96.81 104 TYR A O 1
ATOM 822 N N . ARG A 1 105 ? -7.526 8.223 6.955 1.00 97.81 105 ARG A N 1
ATOM 823 C CA . ARG A 1 105 ? -6.711 7.325 7.785 1.00 97.81 105 ARG A CA 1
ATOM 824 C C . ARG A 1 105 ? -7.490 6.834 9.003 1.00 97.81 105 ARG A C 1
ATOM 826 O O . ARG A 1 105 ? -7.427 5.655 9.316 1.00 97.81 105 ARG A O 1
ATOM 833 N N . ASP A 1 106 ? -8.162 7.740 9.702 1.00 96.56 106 ASP A N 1
ATOM 834 C CA . ASP A 1 106 ? -8.736 7.457 11.017 1.00 96.56 106 ASP A CA 1
ATOM 835 C C . ASP A 1 106 ? -10.100 6.750 10.932 1.00 96.56 106 ASP A C 1
ATOM 837 O O . ASP A 1 106 ? -10.466 6.018 11.856 1.00 96.56 106 ASP A O 1
ATOM 841 N N . HIS A 1 107 ? -10.824 6.912 9.819 1.00 95.50 107 HIS A N 1
ATOM 842 C CA . HIS A 1 107 ? -12.207 6.445 9.671 1.00 95.50 107 HIS A CA 1
ATOM 843 C C . HIS A 1 107 ? -12.451 5.468 8.515 1.00 95.50 107 HIS A C 1
ATOM 845 O O . HIS A 1 107 ? -13.491 4.813 8.510 1.00 95.50 107 HIS A O 1
ATOM 851 N N . THR A 1 108 ? -11.513 5.331 7.573 1.00 96.56 108 THR A N 1
ATOM 852 C CA . THR A 1 108 ? -11.725 4.525 6.358 1.00 96.56 108 THR A CA 1
ATOM 853 C C . THR A 1 108 ? -10.610 3.510 6.127 1.00 96.56 108 THR A C 1
ATOM 855 O O . THR A 1 108 ? -10.893 2.330 5.933 1.00 96.56 108 THR A O 1
ATOM 858 N N . LEU A 1 109 ? -9.340 3.919 6.179 1.00 98.19 109 LEU A N 1
ATOM 859 C CA . LEU A 1 109 ? -8.198 3.079 5.809 1.00 98.19 109 LEU A CA 1
ATOM 860 C C . LEU A 1 109 ? -8.195 1.727 6.550 1.00 98.19 109 LEU A C 1
ATOM 862 O O . LEU A 1 109 ? -8.122 1.689 7.776 1.00 98.19 109 LEU A O 1
ATOM 866 N N . LEU A 1 110 ? -8.193 0.623 5.788 1.00 98.25 110 LEU A N 1
ATOM 867 C CA . LEU A 1 110 ? -8.149 -0.765 6.290 1.00 98.25 110 LEU A CA 1
ATOM 868 C C . LEU A 1 110 ? -9.343 -1.166 7.178 1.00 98.25 110 LEU A C 1
ATOM 870 O O . LEU A 1 110 ? -9.311 -2.223 7.811 1.00 98.25 110 LEU A O 1
ATOM 874 N N . GLN A 1 111 ? -10.401 -0.357 7.210 1.00 97.25 111 GLN A N 1
ATOM 875 C CA . GLN A 1 111 ? -11.658 -0.682 7.880 1.00 97.25 111 GLN A CA 1
ATOM 876 C C . GLN A 1 111 ? -12.630 -1.358 6.908 1.00 97.25 111 GLN A C 1
ATOM 878 O O . GLN A 1 111 ? -12.349 -1.521 5.712 1.00 97.25 111 GLN A O 1
ATOM 883 N N . ARG A 1 112 ? -13.794 -1.763 7.420 1.00 96.31 112 ARG A N 1
ATOM 884 C CA . ARG A 1 112 ? -14.832 -2.406 6.613 1.00 96.31 112 ARG A CA 1
ATOM 885 C C . ARG A 1 112 ? -15.313 -1.494 5.476 1.00 96.31 112 ARG A C 1
ATOM 887 O O . ARG A 1 112 ? -15.682 -0.347 5.704 1.00 96.31 112 ARG A O 1
ATOM 894 N N . GLY A 1 113 ? -15.377 -2.026 4.261 1.00 94.44 113 GLY A N 1
ATOM 895 C CA . GLY A 1 113 ? -15.812 -1.328 3.051 1.00 94.44 113 GLY A CA 1
ATOM 896 C C . GLY A 1 113 ? -14.768 -0.383 2.457 1.00 94.44 113 GLY A C 1
ATOM 897 O O . GLY A 1 113 ? -15.086 0.332 1.511 1.00 94.44 113 GLY A O 1
ATOM 898 N N . SER A 1 114 ? -13.544 -0.380 2.988 1.00 95.19 114 SER A N 1
ATOM 899 C CA . SER A 1 114 ? -12.470 0.499 2.521 1.00 95.19 114 SER A CA 1
ATOM 900 C C . SER A 1 114 ? -11.957 0.092 1.138 1.00 95.19 114 SER A C 1
ATOM 902 O O . SER A 1 114 ? -11.697 0.941 0.295 1.00 95.19 114 SER A O 1
ATOM 904 N N . GLY A 1 115 ? -11.889 -1.217 0.863 1.00 96.06 115 GLY A N 1
ATOM 905 C CA . GLY A 1 115 ? -11.318 -1.756 -0.374 1.00 96.06 115 GLY A CA 1
ATOM 906 C C . GLY A 1 115 ? -9.786 -1.812 -0.365 1.00 96.06 115 GLY A C 1
ATOM 907 O O . GLY A 1 115 ? -9.177 -2.046 -1.411 1.00 96.06 115 GLY A O 1
ATOM 908 N N . GLN A 1 116 ? -9.160 -1.628 0.802 1.00 97.81 116 GLN A N 1
ATOM 909 C CA . GLN A 1 116 ? -7.715 -1.736 0.997 1.00 97.81 116 GLN A CA 1
ATOM 910 C C . GLN A 1 116 ? -7.338 -2.954 1.839 1.00 97.81 116 GLN A C 1
ATOM 912 O O . GLN A 1 116 ? -8.054 -3.330 2.767 1.00 97.81 116 GLN A O 1
ATOM 917 N N . ALA A 1 117 ? -6.157 -3.506 1.562 1.00 98.19 117 ALA A N 1
ATOM 918 C CA . ALA A 1 117 ? -5.490 -4.472 2.427 1.00 98.19 117 ALA A CA 1
ATOM 919 C C . ALA A 1 117 ? -3.999 -4.140 2.589 1.00 98.19 117 ALA A C 1
ATOM 921 O O . ALA A 1 117 ? -3.328 -3.727 1.638 1.00 98.19 117 ALA A O 1
ATOM 922 N N . LEU A 1 118 ? -3.479 -4.323 3.802 1.00 98.56 118 LEU A N 1
ATOM 923 C CA . LEU A 1 118 ? -2.062 -4.297 4.149 1.00 98.56 118 LEU A CA 1
ATOM 924 C C . LEU A 1 118 ? -1.641 -5.714 4.541 1.00 98.56 118 LEU A C 1
ATOM 926 O O . LEU A 1 118 ? -2.018 -6.207 5.600 1.00 98.56 118 LEU A O 1
ATOM 930 N N . LEU A 1 119 ? -0.877 -6.366 3.678 1.00 97.88 119 LEU A N 1
ATOM 931 C CA . LEU A 1 119 ? -0.624 -7.798 3.713 1.00 97.88 119 LEU A CA 1
ATOM 932 C C . LEU A 1 119 ? 0.774 -8.105 4.243 1.00 97.88 119 LEU A C 1
ATOM 934 O O . LEU A 1 119 ? 1.768 -7.557 3.770 1.00 97.88 119 LEU A O 1
ATOM 938 N N . PHE A 1 120 ? 0.821 -9.007 5.219 1.00 96.25 120 PHE A N 1
ATOM 939 C CA . PHE A 1 120 ? 2.026 -9.526 5.868 1.00 96.25 120 PHE A CA 1
ATOM 940 C C . PHE A 1 120 ? 2.481 -10.869 5.274 1.00 96.25 120 PHE A C 1
ATOM 942 O O . PHE A 1 120 ? 3.521 -11.403 5.661 1.00 96.25 120 PHE A O 1
ATOM 949 N N . SER A 1 121 ? 1.667 -11.456 4.394 1.00 94.50 121 SER A N 1
ATOM 950 C CA . SER A 1 121 ? 1.953 -12.676 3.639 1.00 94.50 121 SER A CA 1
ATOM 951 C C . SER A 1 121 ? 2.461 -12.353 2.230 1.00 94.50 121 SER A C 1
ATOM 953 O O . SER A 1 121 ? 2.337 -11.226 1.748 1.00 94.50 121 SER A O 1
ATOM 955 N N . ALA A 1 122 ? 2.994 -13.363 1.536 1.00 94.62 122 ALA A N 1
ATOM 956 C CA . ALA A 1 122 ? 3.347 -13.237 0.124 1.00 94.62 122 ALA A CA 1
ATOM 957 C C . ALA A 1 122 ? 2.116 -12.879 -0.744 1.00 94.62 122 ALA A C 1
ATOM 959 O O . ALA A 1 122 ? 0.980 -13.196 -0.363 1.00 94.62 122 ALA A O 1
ATOM 960 N N . PRO A 1 123 ? 2.315 -12.239 -1.911 1.00 94.44 123 PRO A N 1
ATOM 961 C CA . PRO A 1 123 ? 1.213 -11.897 -2.793 1.00 94.44 123 PRO A CA 1
ATOM 962 C C . PRO A 1 123 ? 0.432 -13.097 -3.314 1.00 94.44 123 PRO A C 1
ATOM 964 O O . PRO A 1 123 ? 0.960 -13.945 -4.024 1.00 94.44 123 PRO A O 1
ATOM 967 N N . VAL A 1 124 ? -0.866 -13.104 -3.009 1.00 91.44 124 VAL A N 1
ATOM 968 C CA . VAL A 1 124 ? -1.870 -13.882 -3.735 1.00 91.44 124 VAL A CA 1
ATOM 969 C C . VAL A 1 124 ? -2.465 -12.967 -4.801 1.00 91.44 124 VAL A C 1
ATOM 971 O O . VAL A 1 124 ? -3.159 -11.991 -4.483 1.00 91.44 124 VAL A O 1
ATOM 974 N N . LEU A 1 125 ? -2.117 -13.245 -6.056 1.00 91.12 125 LEU A N 1
ATOM 975 C CA . LEU A 1 125 ? -2.477 -12.416 -7.202 1.00 91.12 125 LEU A CA 1
ATOM 976 C C . LEU A 1 125 ? -3.986 -12.460 -7.471 1.00 91.12 125 LEU A C 1
ATOM 978 O O . LEU A 1 125 ? -4.623 -13.503 -7.336 1.00 91.12 125 LEU A O 1
ATOM 982 N N . SER A 1 126 ? -4.550 -11.318 -7.858 1.00 90.62 126 SER A N 1
ATOM 983 C CA . SER A 1 126 ? -5.932 -11.191 -8.319 1.00 90.62 126 SER A CA 1
ATOM 984 C C . SER A 1 126 ? -5.970 -10.248 -9.509 1.00 90.62 126 SER A C 1
ATOM 986 O O . SER A 1 126 ? -5.447 -9.140 -9.449 1.00 90.62 126 SER A O 1
ATOM 988 N N . THR A 1 127 ? -6.654 -10.648 -10.578 1.00 89.44 127 THR A N 1
ATOM 989 C CA . THR A 1 127 ? -6.836 -9.806 -11.771 1.00 89.44 127 THR A CA 1
ATOM 990 C C . THR A 1 127 ? -7.690 -8.565 -11.503 1.00 89.44 127 THR A C 1
ATOM 992 O O . THR A 1 127 ? -7.696 -7.644 -12.313 1.00 89.44 127 THR A O 1
ATOM 995 N N . HIS A 1 128 ? -8.405 -8.530 -10.374 1.00 91.31 128 HIS A N 1
ATOM 996 C CA . HIS A 1 128 ? -9.261 -7.417 -9.956 1.00 91.31 128 HIS A CA 1
ATOM 997 C C . HIS A 1 128 ? -8.572 -6.470 -8.964 1.00 91.31 128 HIS A C 1
ATOM 999 O O . HIS A 1 128 ? -9.170 -5.476 -8.556 1.00 91.31 128 HIS A O 1
ATOM 1005 N N . ALA A 1 129 ? -7.337 -6.776 -8.559 1.00 96.38 129 ALA A N 1
ATOM 1006 C CA . ALA A 1 129 ? -6.575 -5.966 -7.625 1.00 96.38 129 ALA A CA 1
ATOM 1007 C C . ALA A 1 129 ? -5.368 -5.312 -8.307 1.00 96.38 129 ALA A C 1
ATOM 1009 O O . ALA A 1 129 ? -4.874 -5.758 -9.341 1.00 96.38 129 ALA A O 1
ATOM 1010 N N . VAL A 1 130 ? -4.893 -4.230 -7.703 1.00 98.19 130 VAL A N 1
ATOM 1011 C CA . VAL A 1 130 ? -3.553 -3.690 -7.906 1.00 98.19 130 VAL A CA 1
ATOM 1012 C C . VAL A 1 130 ? -2.696 -4.107 -6.719 1.00 98.19 130 VAL A C 1
ATOM 1014 O O . VAL A 1 130 ? -3.108 -3.990 -5.560 1.00 98.19 130 VAL A O 1
ATOM 1017 N N . HIS A 1 131 ? -1.493 -4.584 -7.015 1.00 98.56 131 HIS A N 1
ATOM 1018 C CA . HIS A 1 131 ? -0.543 -5.103 -6.042 1.00 98.56 131 HIS A CA 1
ATOM 1019 C C . HIS A 1 131 ? 0.631 -4.132 -5.876 1.00 98.56 131 HIS A C 1
ATOM 1021 O O . HIS A 1 131 ? 1.298 -3.787 -6.844 1.00 98.56 131 HIS A O 1
ATOM 1027 N N . ILE A 1 132 ? 0.926 -3.696 -4.654 1.00 98.75 132 ILE A N 1
ATOM 1028 C CA . ILE A 1 132 ? 2.063 -2.811 -4.364 1.00 98.75 132 ILE A CA 1
ATOM 1029 C C . ILE A 1 132 ? 3.015 -3.521 -3.415 1.00 98.75 132 ILE A C 1
ATOM 1031 O O . ILE A 1 132 ? 2.662 -3.775 -2.266 1.00 98.75 132 ILE A O 1
ATOM 1035 N N . ILE A 1 133 ? 4.234 -3.809 -3.862 1.00 98.62 133 ILE A N 1
ATOM 1036 C CA . ILE A 1 133 ? 5.273 -4.384 -3.003 1.00 98.62 133 ILE A CA 1
ATOM 1037 C C . ILE A 1 133 ? 6.121 -3.246 -2.443 1.00 98.62 133 ILE A C 1
ATOM 1039 O O . ILE A 1 133 ? 6.860 -2.593 -3.186 1.00 98.62 133 ILE A O 1
ATOM 1043 N N . MET A 1 134 ? 6.028 -3.001 -1.132 1.00 96.19 134 MET A N 1
ATOM 1044 C CA . MET A 1 134 ? 6.794 -1.923 -0.512 1.00 96.19 134 MET A CA 1
ATOM 1045 C C . MET A 1 134 ? 8.205 -2.389 -0.129 1.00 96.19 134 MET A C 1
ATOM 1047 O O . MET A 1 134 ? 8.393 -3.335 0.639 1.00 96.19 134 MET A O 1
ATOM 1051 N N . GLY A 1 135 ? 9.211 -1.658 -0.605 1.00 96.88 135 GLY A N 1
ATOM 1052 C CA . GLY A 1 135 ? 10.610 -1.858 -0.245 1.00 96.88 135 GLY A CA 1
ATOM 1053 C C . GLY A 1 135 ? 11.328 -2.897 -1.109 1.00 96.88 135 GLY A C 1
ATOM 1054 O O . GLY A 1 135 ? 10.948 -4.064 -1.193 1.00 96.88 135 GLY A O 1
ATOM 1055 N N . LYS A 1 136 ? 12.461 -2.478 -1.684 1.00 93.38 136 LYS A N 1
ATOM 1056 C CA . LYS A 1 136 ? 13.293 -3.299 -2.578 1.00 93.38 136 LYS A CA 1
ATOM 1057 C C . LYS A 1 136 ? 13.730 -4.629 -1.959 1.00 93.38 136 LYS A C 1
ATOM 1059 O O . LYS A 1 136 ? 13.672 -5.653 -2.626 1.00 93.38 136 LYS A O 1
ATOM 1064 N N . GLN A 1 137 ? 14.127 -4.625 -0.685 1.00 96.50 137 GLN A N 1
ATOM 1065 C CA . GLN A 1 137 ? 14.554 -5.846 0.009 1.00 96.50 137 GLN A CA 1
ATOM 1066 C C . GLN A 1 137 ? 13.419 -6.870 0.130 1.00 96.50 137 GLN A C 1
ATOM 1068 O O . GLN A 1 137 ? 13.655 -8.061 -0.037 1.00 96.50 137 GLN A O 1
ATOM 1073 N N . HIS A 1 138 ? 12.185 -6.413 0.363 1.00 97.75 138 HIS A N 1
ATOM 1074 C CA . HIS A 1 138 ? 11.031 -7.303 0.443 1.00 97.75 138 HIS A CA 1
ATOM 1075 C C . HIS A 1 138 ? 10.665 -7.877 -0.933 1.00 97.75 138 HIS A C 1
ATOM 1077 O O . HIS A 1 138 ? 10.441 -9.078 -1.069 1.00 97.75 138 HIS A O 1
ATOM 1083 N N . ALA A 1 139 ? 10.694 -7.041 -1.976 1.00 97.06 139 ALA A N 1
ATOM 1084 C CA . ALA A 1 139 ? 10.524 -7.504 -3.351 1.00 97.06 139 ALA A CA 1
ATOM 1085 C C . ALA A 1 139 ? 11.573 -8.567 -3.7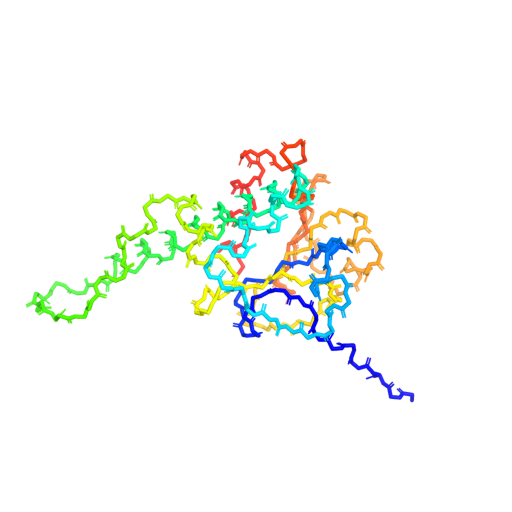28 1.00 97.06 139 ALA A C 1
ATOM 1087 O O . ALA A 1 139 ? 11.234 -9.603 -4.298 1.00 97.06 139 ALA A O 1
ATOM 1088 N N . GLN A 1 140 ? 12.835 -8.353 -3.345 1.00 96.94 140 GLN A N 1
ATOM 1089 C CA . GLN A 1 140 ? 13.916 -9.318 -3.552 1.00 96.94 140 GLN A CA 1
ATOM 1090 C C . GLN A 1 140 ? 13.694 -10.619 -2.772 1.00 96.94 140 GLN A C 1
ATOM 1092 O O . GLN A 1 140 ? 13.841 -11.688 -3.355 1.00 96.94 140 GLN A O 1
ATOM 1097 N N . SER A 1 141 ? 13.287 -10.557 -1.497 1.00 97.19 141 SER A N 1
ATOM 1098 C CA . SER A 1 141 ? 13.031 -11.768 -0.698 1.00 97.19 141 SER A CA 1
ATOM 1099 C C . SER A 1 141 ? 11.904 -12.630 -1.269 1.00 97.19 141 SER A C 1
ATOM 1101 O O . SER A 1 141 ? 11.907 -13.842 -1.094 1.00 97.19 141 SER A O 1
ATOM 1103 N N . LEU A 1 142 ? 10.944 -12.004 -1.953 1.00 96.50 142 LEU A N 1
ATOM 1104 C CA . LEU A 1 142 ? 9.833 -12.682 -2.622 1.00 96.50 142 LEU A CA 1
ATOM 1105 C C . LEU A 1 142 ? 10.157 -13.097 -4.068 1.00 96.50 142 LEU A C 1
ATOM 1107 O O . LEU A 1 142 ? 9.370 -13.807 -4.689 1.00 96.50 142 LEU A O 1
ATOM 1111 N N . SER A 1 143 ? 11.284 -12.636 -4.621 1.00 97.12 143 SER A N 1
ATOM 1112 C CA . SER A 1 143 ? 11.662 -12.823 -6.029 1.00 97.12 143 SER A CA 1
ATOM 1113 C C . SER A 1 143 ? 10.575 -12.386 -7.027 1.00 97.12 143 SER A C 1
ATOM 1115 O O . SER A 1 143 ? 10.483 -12.929 -8.121 1.00 97.12 143 SER A O 1
ATOM 1117 N N . VAL A 1 144 ? 9.759 -11.375 -6.693 1.00 96.50 144 VAL A N 1
ATOM 1118 C CA . VAL A 1 144 ? 8.616 -10.944 -7.537 1.00 96.50 144 VAL A CA 1
ATOM 1119 C C . VAL A 1 144 ? 9.022 -10.476 -8.936 1.00 96.50 144 VAL A C 1
ATOM 1121 O O . VAL A 1 144 ? 8.228 -10.550 -9.868 1.00 96.50 144 VAL A O 1
ATOM 1124 N N . MET A 1 145 ? 10.270 -10.032 -9.113 1.00 95.88 145 MET A N 1
ATOM 1125 C CA . MET A 1 145 ? 10.779 -9.634 -10.430 1.00 95.88 145 MET A CA 1
ATOM 1126 C C . MET A 1 145 ? 10.921 -10.802 -11.412 1.00 95.88 145 MET A C 1
ATOM 1128 O O . MET A 1 145 ? 11.068 -10.561 -12.600 1.00 95.88 145 MET A O 1
ATOM 1132 N N . THR A 1 146 ? 10.858 -12.052 -10.944 1.00 96.88 146 THR A N 1
ATOM 1133 C CA . THR A 1 146 ? 10.872 -13.239 -11.813 1.00 96.88 146 THR A CA 1
ATOM 1134 C C . THR A 1 146 ? 9.468 -13.762 -12.119 1.00 96.88 146 THR A C 1
ATOM 1136 O O . THR A 1 146 ? 9.340 -14.811 -12.740 1.00 96.88 146 THR A O 1
ATOM 1139 N N . TRP A 1 147 ? 8.414 -13.114 -11.610 1.00 96.44 147 TRP A N 1
ATOM 1140 C CA . TRP A 1 147 ? 7.038 -13.603 -11.754 1.00 96.44 147 TRP A CA 1
ATOM 1141 C C . TRP A 1 147 ? 6.413 -13.243 -13.103 1.00 96.44 147 TRP A C 1
ATOM 1143 O O . TRP A 1 147 ? 5.491 -13.924 -13.544 1.00 96.44 147 TRP A O 1
ATOM 1153 N N . PHE A 1 148 ? 6.900 -12.175 -13.734 1.00 97.00 148 PHE A N 1
ATOM 1154 C CA . PHE A 1 148 ? 6.402 -11.653 -15.002 1.00 97.00 148 PHE A CA 1
ATOM 1155 C C . PHE A 1 148 ? 7.580 -11.223 -15.870 1.00 97.00 148 PHE A C 1
ATOM 1157 O O . PHE A 1 148 ? 8.603 -10.789 -15.342 1.00 97.00 148 PHE A O 1
ATOM 1164 N N . ASP A 1 149 ? 7.415 -11.294 -17.187 1.00 97.06 149 ASP A N 1
ATOM 1165 C CA . ASP A 1 149 ? 8.452 -10.905 -18.149 1.00 97.06 149 ASP A CA 1
ATOM 1166 C C . ASP A 1 149 ? 8.326 -9.434 -18.593 1.00 97.06 149 ASP A C 1
ATOM 1168 O O . ASP A 1 149 ? 9.184 -8.920 -19.308 1.00 97.06 149 ASP A O 1
ATOM 1172 N N . ASP A 1 150 ? 7.266 -8.734 -18.171 1.00 97.75 150 ASP A N 1
ATOM 1173 C CA . ASP A 1 150 ? 6.898 -7.388 -18.634 1.00 97.75 150 ASP A CA 1
ATOM 1174 C C . ASP A 1 150 ? 7.301 -6.256 -17.672 1.00 97.75 150 ASP A C 1
ATOM 1176 O O . ASP A 1 150 ? 6.744 -5.159 -17.733 1.00 97.75 150 ASP A O 1
ATOM 1180 N N . TRP A 1 151 ? 8.250 -6.505 -16.766 1.00 98.19 151 TRP A N 1
ATOM 1181 C CA . TRP A 1 151 ? 8.708 -5.489 -15.819 1.00 98.19 151 TRP A CA 1
ATOM 1182 C C . TRP A 1 151 ? 9.339 -4.286 -16.529 1.00 98.19 151 TRP A C 1
ATOM 1184 O O . TRP A 1 151 ? 10.436 -4.359 -17.083 1.00 98.19 151 TRP A O 1
ATOM 1194 N N . GLU A 1 152 ? 8.681 -3.138 -16.418 1.00 98.12 152 GLU A N 1
ATOM 1195 C CA . GLU A 1 152 ? 9.194 -1.843 -16.841 1.00 98.12 152 GLU A CA 1
ATOM 1196 C C . GLU A 1 152 ? 9.898 -1.159 -15.662 1.00 98.12 152 GLU A C 1
ATOM 1198 O O . GLU A 1 152 ? 9.299 -0.906 -14.611 1.00 98.12 152 GLU A O 1
ATOM 1203 N N . ILE A 1 153 ? 11.185 -0.843 -15.824 1.00 98.19 153 ILE A N 1
ATOM 1204 C CA . ILE A 1 153 ? 11.953 -0.075 -14.837 1.00 98.19 153 ILE A CA 1
ATOM 1205 C C . ILE A 1 153 ? 11.716 1.412 -15.102 1.00 98.19 153 ILE A C 1
ATOM 1207 O O . ILE A 1 153 ? 12.295 1.987 -16.020 1.00 98.19 153 ILE A O 1
ATOM 1211 N N . ILE A 1 154 ? 10.893 2.043 -14.266 1.00 98.44 154 ILE A N 1
ATOM 1212 C CA . ILE A 1 154 ? 10.551 3.465 -14.391 1.00 98.44 154 ILE A CA 1
ATOM 1213 C C . ILE A 1 154 ? 11.731 4.341 -13.963 1.00 98.44 154 ILE A C 1
ATOM 1215 O O . ILE A 1 154 ? 12.059 5.334 -14.608 1.00 98.44 154 ILE A O 1
ATOM 1219 N N . ASN A 1 155 ? 12.361 3.991 -12.840 1.00 97.81 155 ASN A N 1
ATOM 1220 C CA . ASN A 1 155 ? 13.559 4.630 -12.294 1.00 97.81 155 ASN A CA 1
ATOM 1221 C C . ASN A 1 155 ? 14.173 3.704 -11.211 1.00 97.81 155 ASN A C 1
ATOM 1223 O O . ASN A 1 155 ? 13.636 2.623 -10.968 1.00 97.81 155 ASN A O 1
ATOM 1227 N N . PRO A 1 156 ? 15.270 4.084 -10.521 1.00 97.31 156 PRO A N 1
ATOM 1228 C CA . PRO A 1 156 ? 15.884 3.224 -9.500 1.00 97.31 156 PRO A CA 1
ATOM 1229 C C . PRO A 1 156 ? 14.980 2.828 -8.318 1.00 97.31 156 PRO A C 1
ATOM 1231 O O . PRO A 1 156 ? 15.303 1.880 -7.601 1.00 97.31 156 PRO A O 1
ATOM 1234 N N . ASP A 1 157 ? 13.890 3.562 -8.092 1.00 97.62 157 ASP A N 1
ATOM 1235 C CA . ASP A 1 157 ? 12.956 3.381 -6.981 1.00 97.62 157 ASP A CA 1
ATOM 1236 C C . ASP A 1 157 ? 11.677 2.625 -7.376 1.00 97.62 157 ASP A C 1
ATOM 1238 O O . ASP A 1 157 ? 11.031 2.042 -6.504 1.00 97.62 157 ASP A O 1
ATOM 1242 N N . PHE A 1 158 ? 11.301 2.649 -8.661 1.00 98.62 158 PHE A N 1
ATOM 1243 C CA . PHE A 1 158 ? 10.022 2.139 -9.149 1.00 98.62 158 PHE A CA 1
ATOM 1244 C C . PHE A 1 158 ? 10.167 1.192 -10.336 1.00 98.62 158 PHE A C 1
ATOM 1246 O O . PHE A 1 158 ? 10.883 1.457 -11.304 1.00 98.62 158 PHE A O 1
ATOM 1253 N N . SER A 1 159 ? 9.399 0.110 -10.294 1.00 98.56 159 SER A N 1
ATOM 1254 C CA . SER A 1 159 ? 9.183 -0.779 -11.435 1.00 98.56 159 SER A CA 1
ATOM 1255 C C . SER A 1 159 ? 7.722 -1.205 -11.478 1.00 98.56 159 SER A C 1
ATOM 1257 O O . SER A 1 159 ? 7.076 -1.278 -10.432 1.00 98.56 159 SER A O 1
ATOM 1259 N N . VAL A 1 160 ? 7.193 -1.472 -12.666 1.00 98.62 160 VAL A N 1
ATOM 1260 C CA . VAL A 1 160 ? 5.785 -1.836 -12.860 1.00 98.62 160 VAL A CA 1
ATOM 1261 C C . VAL A 1 160 ? 5.658 -3.030 -13.800 1.00 98.62 160 VAL A C 1
ATOM 1263 O O . VAL A 1 160 ? 6.401 -3.133 -14.766 1.00 98.62 160 VAL A O 1
ATOM 1266 N N . SER A 1 161 ? 4.720 -3.925 -13.509 1.00 98.25 161 SER A N 1
ATOM 1267 C CA . SER A 1 161 ? 4.270 -4.996 -14.400 1.00 98.25 161 SER A CA 1
ATOM 1268 C C . SER A 1 161 ? 2.780 -4.797 -14.662 1.00 98.25 161 SER A C 1
ATOM 1270 O O . SER A 1 161 ? 1.987 -4.665 -13.722 1.00 98.25 161 SER A O 1
ATOM 1272 N N . ARG A 1 162 ? 2.386 -4.758 -15.937 1.00 97.44 162 ARG A N 1
ATOM 1273 C CA . ARG A 1 162 ? 0.984 -4.601 -16.352 1.00 97.44 162 ARG A CA 1
ATOM 1274 C C . ARG A 1 162 ? 0.262 -5.939 -16.326 1.00 97.44 162 ARG A C 1
ATOM 1276 O O . ARG A 1 162 ? -0.874 -5.993 -15.862 1.00 97.44 162 ARG A O 1
ATOM 1283 N N . GLN A 1 163 ? 0.937 -7.014 -16.732 1.00 95.94 163 GLN A N 1
ATOM 1284 C CA . GLN A 1 163 ? 0.443 -8.385 -16.624 1.00 95.94 163 GLN A CA 1
ATOM 1285 C C . GLN A 1 163 ? 0.103 -8.735 -15.171 1.00 95.94 163 GLN A C 1
ATOM 1287 O O . GLN A 1 163 ? -0.958 -9.292 -14.897 1.00 95.94 163 GLN A O 1
ATOM 1292 N N . GLY A 1 164 ? 0.982 -8.367 -14.237 1.00 96.56 164 GLY A N 1
ATOM 1293 C CA . GLY A 1 164 ? 0.787 -8.602 -12.812 1.00 96.56 164 GLY A CA 1
ATOM 1294 C C . GLY A 1 164 ? -0.054 -7.558 -12.087 1.00 96.56 164 GLY A C 1
ATOM 1295 O O . GLY A 1 164 ? -0.303 -7.730 -10.894 1.00 96.56 164 GLY A O 1
ATOM 1296 N N . ARG A 1 165 ? -0.435 -6.458 -12.758 1.00 98.12 165 ARG A N 1
ATOM 1297 C CA . ARG A 1 165 ? -0.996 -5.248 -12.126 1.00 98.12 165 ARG A CA 1
ATOM 1298 C C . ARG A 1 165 ? -0.212 -4.863 -10.864 1.00 98.12 165 ARG A C 1
ATOM 1300 O O . ARG A 1 165 ? -0.795 -4.611 -9.807 1.00 98.12 165 ARG A O 1
ATOM 1307 N N . MET A 1 166 ? 1.119 -4.883 -10.957 1.00 98.56 166 MET A N 1
ATOM 1308 C CA . MET A 1 166 ? 2.014 -4.811 -9.805 1.00 98.56 166 MET A CA 1
ATOM 1309 C C . MET A 1 166 ? 2.966 -3.623 -9.896 1.00 98.56 166 MET A C 1
ATOM 1311 O O . MET A 1 166 ? 3.576 -3.390 -10.934 1.00 98.56 166 MET A O 1
ATOM 1315 N N . VAL A 1 167 ? 3.142 -2.908 -8.786 1.00 98.75 167 VAL A N 1
ATOM 1316 C CA . VAL A 1 167 ? 4.126 -1.831 -8.638 1.00 98.75 167 VAL A CA 1
ATOM 1317 C C . VAL A 1 167 ? 5.113 -2.190 -7.531 1.00 98.75 167 VAL A C 1
ATOM 1319 O O . VAL A 1 167 ? 4.718 -2.477 -6.400 1.00 98.75 167 VAL A O 1
ATOM 1322 N N . LEU A 1 168 ? 6.409 -2.136 -7.834 1.00 98.56 168 LEU A N 1
ATOM 1323 C CA . LEU A 1 168 ? 7.466 -2.093 -6.825 1.00 98.56 168 LEU A CA 1
ATOM 1324 C C . LEU A 1 168 ? 7.732 -0.632 -6.492 1.00 98.56 168 LEU A C 1
ATOM 1326 O O . LEU A 1 168 ? 7.937 0.177 -7.397 1.00 98.56 168 LEU A O 1
ATOM 1330 N N . CYS A 1 169 ? 7.729 -0.294 -5.207 1.00 98.56 169 CYS A N 1
ATOM 1331 C CA . CYS A 1 169 ? 7.975 1.071 -4.760 1.00 98.56 169 CYS A CA 1
ATOM 1332 C C . CYS A 1 169 ? 8.934 1.117 -3.563 1.00 98.56 169 CYS A C 1
ATOM 1334 O O . CYS A 1 169 ? 9.174 0.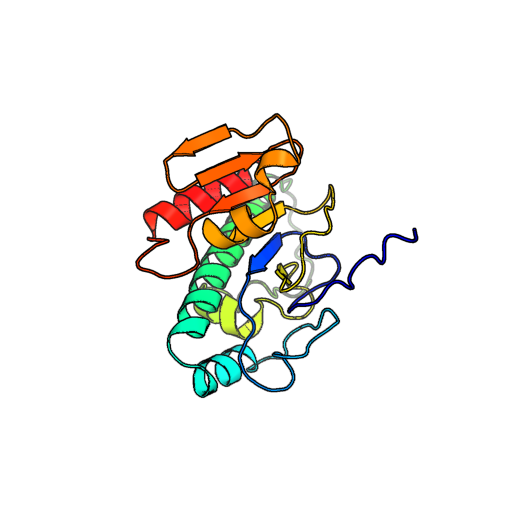098 -2.899 1.00 98.56 169 CYS A O 1
ATOM 1336 N N . PRO A 1 170 ? 9.451 2.307 -3.211 1.00 98.56 170 PRO A N 1
ATOM 1337 C CA . PRO A 1 170 ? 10.152 2.499 -1.952 1.00 98.56 170 PRO A CA 1
ATOM 1338 C C . PRO A 1 170 ? 9.280 2.126 -0.753 1.00 98.56 170 PRO A C 1
ATOM 1340 O O . PRO A 1 170 ? 8.048 2.117 -0.821 1.00 98.56 170 PRO A O 1
ATOM 1343 N N . TYR A 1 171 ? 9.923 1.845 0.376 1.00 98.44 171 TYR A N 1
ATOM 1344 C CA . TYR A 1 171 ? 9.199 1.592 1.614 1.00 98.44 171 TYR A CA 1
ATOM 1345 C C . TYR A 1 171 ? 8.421 2.844 2.051 1.00 98.44 171 TYR A C 1
ATOM 1347 O O . TYR A 1 171 ? 8.862 3.968 1.794 1.00 98.44 171 TYR A O 1
ATOM 1355 N N . PHE A 1 172 ? 7.291 2.672 2.745 1.00 98.31 172 PHE A N 1
ATOM 1356 C CA . PHE A 1 172 ? 6.456 3.782 3.225 1.00 98.31 172 PHE A CA 1
ATOM 1357 C C . PHE A 1 172 ? 7.098 4.495 4.437 1.00 98.31 172 PHE A C 1
ATOM 1359 O O . PHE A 1 172 ? 6.609 4.472 5.565 1.00 98.31 172 PHE A O 1
ATOM 1366 N N . ASP A 1 173 ? 8.220 5.165 4.183 1.00 97.38 173 ASP A N 1
ATOM 1367 C CA . ASP A 1 173 ? 8.958 6.049 5.085 1.00 97.38 173 ASP A CA 1
ATOM 1368 C C . ASP A 1 173 ? 9.227 7.369 4.351 1.00 97.38 173 ASP A C 1
ATOM 1370 O O . ASP A 1 173 ? 9.648 7.356 3.198 1.00 97.38 173 ASP A O 1
ATOM 1374 N N . TYR A 1 174 ? 9.033 8.515 5.010 1.00 94.50 174 TYR A N 1
ATOM 1375 C CA . TYR A 1 174 ? 9.169 9.837 4.375 1.00 94.50 174 TYR A CA 1
ATOM 1376 C C . TYR A 1 174 ? 10.544 10.124 3.755 1.00 94.50 174 TYR A C 1
ATOM 1378 O O . TYR A 1 174 ? 10.648 11.000 2.901 1.00 94.50 174 TYR A O 1
ATOM 1386 N N . ARG A 1 175 ? 11.600 9.413 4.170 1.00 95.75 175 ARG A N 1
ATOM 1387 C CA . ARG A 1 175 ? 12.936 9.540 3.567 1.00 95.75 175 ARG A CA 1
ATOM 1388 C C . ARG A 1 175 ? 13.049 8.781 2.247 1.00 95.75 175 ARG A C 1
ATOM 1390 O O . ARG A 1 175 ? 13.878 9.129 1.417 1.00 95.75 175 ARG A O 1
ATOM 1397 N N . GLN A 1 176 ? 12.247 7.735 2.073 1.00 97.62 176 GLN A N 1
ATOM 1398 C CA . GLN A 1 176 ? 12.276 6.859 0.903 1.00 97.62 176 GLN A CA 1
ATOM 1399 C C . GLN A 1 176 ? 11.178 7.215 -0.103 1.00 97.62 176 GLN A C 1
ATOM 1401 O O . GLN A 1 176 ? 11.438 7.242 -1.305 1.00 97.62 176 GLN A O 1
ATOM 1406 N N . LEU A 1 177 ? 9.980 7.534 0.393 1.00 97.88 177 LEU A N 1
ATOM 1407 C CA . LEU A 1 177 ? 8.802 7.914 -0.378 1.00 97.88 177 LEU A CA 1
ATOM 1408 C C . LEU A 1 177 ? 8.429 9.373 -0.069 1.00 97.88 177 LEU A C 1
ATOM 1410 O O . LEU A 1 177 ? 7.603 9.665 0.799 1.00 97.88 177 LEU A O 1
ATOM 1414 N N . SER A 1 178 ? 9.088 10.300 -0.768 1.00 97.31 178 SER A N 1
ATOM 1415 C CA . SER A 1 178 ? 8.751 11.728 -0.742 1.00 97.31 178 SER A CA 1
ATOM 1416 C C . SER A 1 178 ? 7.373 11.984 -1.368 1.00 97.31 178 SER A C 1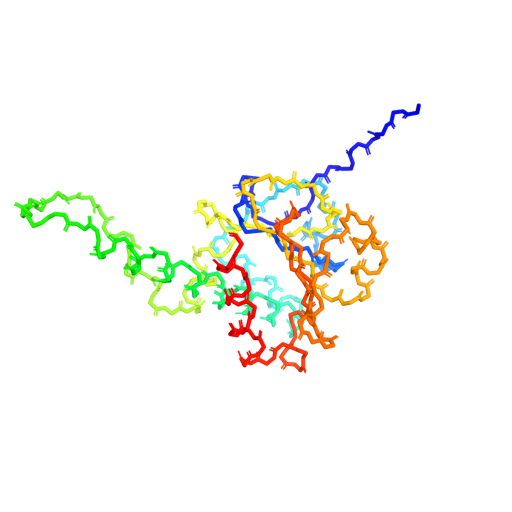
ATOM 1418 O O . SER A 1 178 ? 6.822 11.111 -2.035 1.00 97.31 178 SER A O 1
ATOM 1420 N N . ASN A 1 179 ? 6.826 13.197 -1.218 1.00 95.75 179 ASN A N 1
ATOM 1421 C CA . ASN A 1 179 ? 5.552 13.549 -1.863 1.00 95.75 179 ASN A CA 1
ATOM 1422 C C . ASN A 1 179 ? 5.614 13.367 -3.393 1.00 95.75 179 ASN A C 1
ATOM 1424 O O . ASN A 1 179 ? 4.723 12.752 -3.953 1.00 95.75 179 ASN A O 1
ATOM 1428 N N . GLN A 1 180 ? 6.708 13.775 -4.047 1.00 97.62 180 GLN A N 1
ATOM 1429 C CA . GLN A 1 180 ? 6.881 13.576 -5.494 1.00 97.62 180 GLN A CA 1
ATOM 1430 C C . GLN A 1 180 ? 6.874 12.089 -5.888 1.00 97.62 180 GLN A C 1
ATOM 1432 O O . GLN A 1 180 ? 6.305 11.711 -6.909 1.00 97.62 180 GLN A O 1
ATOM 1437 N N . LYS A 1 181 ? 7.498 11.225 -5.078 1.00 98.50 181 LYS A N 1
ATOM 1438 C CA . LYS A 1 181 ? 7.481 9.775 -5.316 1.00 98.50 181 LYS A CA 1
ATOM 1439 C C . LYS A 1 181 ? 6.104 9.169 -5.045 1.00 98.50 181 LYS A C 1
ATOM 1441 O O . LYS A 1 181 ? 5.708 8.241 -5.740 1.00 98.50 181 LYS A O 1
ATOM 1446 N N . LEU A 1 182 ? 5.373 9.687 -4.059 1.00 98.56 182 LEU A N 1
ATOM 1447 C CA . LEU A 1 182 ? 3.986 9.306 -3.813 1.00 98.56 182 LEU A CA 1
ATOM 1448 C C . LEU A 1 182 ? 3.086 9.698 -4.996 1.00 98.56 182 LEU A C 1
ATOM 1450 O O . LEU A 1 182 ? 2.270 8.883 -5.413 1.00 98.56 182 LEU A O 1
ATOM 1454 N N . ASP A 1 183 ? 3.275 10.884 -5.577 1.00 98.31 183 ASP A N 1
ATOM 1455 C CA . ASP A 1 183 ? 2.538 11.319 -6.769 1.00 98.31 183 ASP A CA 1
ATOM 1456 C C . ASP A 1 183 ? 2.815 10.394 -7.963 1.00 98.31 183 ASP A C 1
ATOM 1458 O O . ASP A 1 183 ? 1.887 9.992 -8.666 1.00 98.31 183 ASP A O 1
ATOM 1462 N N . LEU A 1 184 ? 4.076 9.988 -8.161 1.00 98.69 184 LEU A N 1
ATOM 1463 C CA . LEU A 1 184 ? 4.433 8.991 -9.174 1.00 98.69 184 LEU A CA 1
ATOM 1464 C C . LEU A 1 184 ? 3.770 7.634 -8.894 1.00 98.69 184 LEU A C 1
ATOM 1466 O O . LEU A 1 184 ? 3.240 7.017 -9.813 1.00 98.69 184 LEU A O 1
ATOM 1470 N N . LEU A 1 185 ? 3.747 7.176 -7.638 1.00 98.81 185 LEU A N 1
ATOM 1471 C CA . LEU A 1 185 ? 3.067 5.932 -7.268 1.00 98.81 185 LEU A CA 1
ATOM 1472 C C . LEU A 1 185 ? 1.568 5.986 -7.600 1.00 98.81 185 LEU A C 1
ATOM 1474 O O . LEU A 1 185 ? 1.042 5.035 -8.171 1.00 98.81 185 LEU A O 1
ATOM 1478 N N . VAL A 1 186 ? 0.894 7.102 -7.300 1.00 98.62 186 VAL A N 1
ATOM 1479 C CA . VAL A 1 186 ? -0.520 7.314 -7.661 1.00 98.62 186 VAL A CA 1
ATOM 1480 C C . VAL A 1 186 ? -0.715 7.206 -9.177 1.00 98.62 186 VAL A C 1
ATOM 1482 O O . VAL A 1 186 ? -1.643 6.532 -9.625 1.00 98.62 186 VAL A O 1
ATOM 1485 N N . GLN A 1 187 ? 0.164 7.822 -9.973 1.00 98.38 187 GLN A N 1
ATOM 1486 C CA . GLN A 1 187 ? 0.098 7.753 -11.438 1.00 98.38 187 GLN A CA 1
ATOM 1487 C C . GLN A 1 187 ? 0.294 6.326 -11.957 1.00 98.38 187 GLN A C 1
ATOM 1489 O O . GLN A 1 187 ? -0.497 5.866 -12.779 1.00 98.38 187 GLN A O 1
ATOM 1494 N N . LEU A 1 188 ? 1.302 5.610 -11.448 1.00 98.62 188 LEU A N 1
ATOM 1495 C CA . LEU A 1 188 ? 1.574 4.228 -11.845 1.00 98.62 188 LEU A CA 1
ATOM 1496 C C . LEU A 1 188 ? 0.384 3.320 -11.531 1.00 98.62 188 LEU A C 1
ATOM 1498 O O . LEU A 1 188 ? -0.073 2.608 -12.419 1.00 98.62 188 LEU A O 1
ATOM 1502 N N . VAL A 1 189 ? -0.170 3.409 -10.317 1.00 98.31 189 VAL A N 1
ATOM 1503 C CA . VAL A 1 189 ? -1.357 2.639 -9.905 1.00 98.31 189 VAL A CA 1
ATOM 1504 C C . VAL A 1 189 ? -2.572 2.962 -10.775 1.00 98.31 189 VAL A C 1
ATOM 1506 O O . VAL A 1 189 ? -3.297 2.055 -11.162 1.00 98.31 189 VAL A O 1
ATOM 1509 N N . THR A 1 190 ? -2.783 4.235 -11.116 1.00 96.88 190 THR A N 1
ATOM 1510 C CA . THR A 1 190 ? -3.905 4.657 -11.976 1.00 96.88 190 THR A CA 1
ATOM 1511 C C . THR A 1 190 ? -3.745 4.172 -13.421 1.00 96.88 190 THR A C 1
ATOM 1513 O O . THR A 1 190 ? -4.732 4.020 -14.133 1.00 96.88 190 THR A O 1
ATOM 1516 N N . SER A 1 191 ? -2.510 3.931 -13.869 1.00 95.81 191 SER A N 1
ATOM 1517 C CA . SER A 1 191 ? -2.220 3.469 -15.231 1.00 95.81 191 SER A CA 1
ATOM 1518 C C . SER A 1 191 ? -2.431 1.966 -15.453 1.00 95.81 191 SER A C 1
ATOM 1520 O O . SER A 1 191 ? -2.237 1.509 -16.583 1.00 95.81 191 SER A O 1
ATOM 1522 N N . LEU A 1 192 ? -2.753 1.208 -14.395 1.00 94.75 192 LEU A N 1
ATOM 1523 C CA . LEU A 1 192 ? -2.914 -0.248 -14.409 1.00 94.75 192 LEU A CA 1
ATOM 1524 C C . LEU A 1 192 ? -4.352 -0.688 -14.668 1.00 94.75 192 LEU A C 1
ATOM 1526 O O . LEU A 1 192 ? -5.274 -0.287 -13.925 1.00 94.75 192 LEU A O 1
#

Mean predicted aligned error: 6.55 Å

pLDDT: mean 89.31, std 17.12, range [34.91, 98.81]

Foldseek 3Di:
DPPPPQEWFFFADPQFQEEEEDQDWLPDPPTRVTRYYYFDDQCVLVVSCVVRHDPSVLQLLLQLVLLVVLVVVVVVVVVVPDDPDDDDDPPDPPPPQPPDSVSCSRPAPRHPPNSYIYTNDQDDADPSHAYEYEAPVRCVVNVVVVVDPQWDPPDPAWIQDPVRSYIYGYHSDCVGQPPVNSVVVSVSNVVD

Radius of gyration: 17.39 Å; Cα contacts (8 Å, |Δi|>4): 299; chains: 1; bounding box: 50×48×40 Å

Secondary structure (DSSP, 8-state):
-----PPP-EEE-TT-SEEEE-S---SSTTTTT--SEEPBPTTHHHHHHHHHTHHHHHHHHHHHHHHHHHHHHHHHHHHTT--S---------GGGS-SSHHHHHHHTTTBTT--EEEESSPP---TTSEEEEESHHHHHHHTGGGS-S--EEEETTEEEETTTTEEEE--SSTTTS-HHHHHHHHHHHHT-

Solvent-accessible surface area (backbone atoms only — not comparable to full-atom values): 10980 Å² total; per-residue (Å²): 128,84,76,75,73,75,59,64,13,30,39,9,37,94,84,22,39,41,35,37,34,38,84,72,63,59,93,41,90,71,51,59,77,46,62,44,63,40,56,46,58,80,54,47,66,58,52,51,27,72,76,64,36,74,64,54,45,36,33,50,52,51,50,16,44,50,52,46,51,51,53,53,50,57,52,56,62,53,67,78,67,67,78,96,67,95,72,90,71,94,69,80,78,78,78,71,70,54,84,41,41,66,43,28,35,57,74,35,58,26,16,84,92,49,39,25,23,46,27,58,39,80,89,80,87,52,97,80,30,38,38,34,37,36,19,66,68,47,38,56,76,68,45,56,79,76,74,54,94,62,67,42,75,78,50,101,59,33,35,37,24,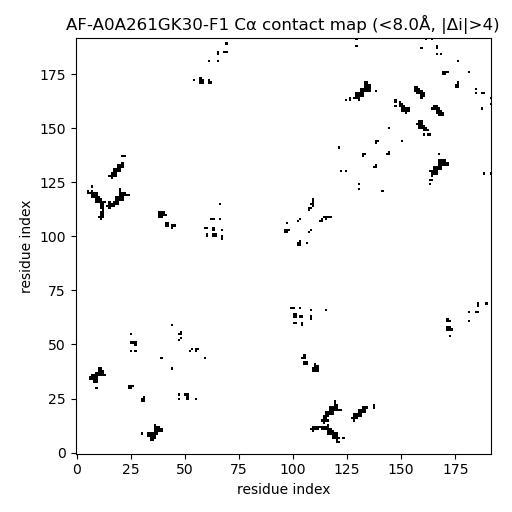69,92,68,27,29,35,42,32,46,36,58,36,71,90,63,40,38,71,71,52,47,53,49,50,50,51,56,61,71,72,93

Sequence (192 aa):
MDSQISPIAGLGEPEAFLRVYIANRPPLSPYDQLDHLRVLESGEIADIVAKTGNHWRKIFNLYAKLAFFLDSLAAKSKVGQLPDNGQIGSGQNRRSQDSTWQNYRDHTLLQRGSGQALLFSAPVLSTHAVHIIMGKQHAQSLSVMTWFDDWEIINPDFSVSRQGRMVLCPYFDYRQLSNQKLDLLVQLVTSL